Protein AF-A0A930H2N0-F1 (afdb_monomer)

Secondary structure (DSSP, 8-state):
-------HHHHHHHHHHHHHHHHHHHHS-HHHHHTT---S-THHHHSS-HHHHHHHHHHHHHHHHHHHHHHHHHHHHHHHHHHHHHHHHHHTTTS-HHHHHHHHHHHHHHHHHHHHHTT---HHHHHHHHHHHHHHHHHHHHHHHTTTS-HHHHHHHHHHHHHHHHHHHHHHHHHHHHHHHHHHHHHHHHT-SSHHHHHHHHHHHH-HHHHHHHHHT--HHHHHHHHHHHHHHHHHHHHHHHHHHH--

Nearest PDB structures (foldseek):
  5xg2-assembly1_A  TM=3.431E-01  e=6.727E-01  Pyrococcus yayanosii CH1
  7a0g-assembly1_FFF  TM=2.959E-01  e=9.980E+00  Serratia marcescens
  3ja6-assembly1_I  TM=1.846E-01  e=4.681E+00  Escherichia coli

Solvent-accessible surface area (backbone atoms only — not comparable to full-atom values): 13781 Å² total; per-residue (Å²): 135,89,85,80,74,79,52,69,64,61,54,50,53,50,49,51,53,48,54,50,45,59,53,46,58,70,70,67,41,56,72,43,42,33,68,59,52,88,74,90,61,62,60,67,63,63,73,44,56,69,71,56,50,52,46,52,47,50,52,53,50,53,61,50,46,53,42,29,45,47,51,58,53,52,50,55,51,49,55,50,52,52,52,48,51,51,54,40,67,73,38,43,87,82,41,60,56,64,56,53,52,51,51,50,48,55,50,52,51,52,50,53,49,53,34,52,76,69,70,69,57,50,74,68,55,51,50,49,53,52,54,51,49,51,52,48,53,52,52,47,49,58,46,60,79,45,70,86,58,53,64,69,57,48,49,49,50,55,50,49,57,49,50,53,53,51,53,51,50,51,50,53,50,51,49,41,49,46,27,52,40,26,44,52,49,49,36,42,72,65,58,34,98,35,70,66,46,53,51,46,52,51,56,44,69,71,31,72,40,46,48,51,42,47,75,74,75,51,52,69,60,59,50,54,57,53,52,52,48,57,53,50,53,54,50,49,53,52,51,50,52,53,49,60,63,71,78,109

Foldseek 3Di:
DDDPPPPVVVVVVVVVLVVLLVVLCVVVVLVCLLVLHDDPCLVVQQVDPPSSLVSSLVVLLVVLLVLLLCLVLLVVLLVVLVVLLVVLVVCLVPDASLVSLVVVLVVLVVVLVVCVVVVNADPSNNVSSVVNNVLSVVLSVQCVVVVVDRSVVSSVVSVVVSVVSVVVSVVSLVSSLSSVLSNLVSCCVSVNLDVSSVVSLVSLVVDPSSVVSCVPVNHPSNVVSVVVVVVVVVVVVVVVVVVVVVVD

Organism: NCBI:txid237576

Radius of gyration: 25.02 Å; Cα contacts (8 Å, |Δi|>4): 153; chains: 1; bounding box: 74×57×65 Å

Structure (mmCIF, N/CA/C/O backbone):
data_AF-A0A930H2N0-F1
#
_entry.id   AF-A0A930H2N0-F1
#
loop_
_atom_site.group_PDB
_atom_site.id
_atom_site.type_symbol
_atom_site.label_atom_id
_atom_site.label_alt_id
_atom_site.label_comp_id
_atom_site.label_asym_id
_atom_site.label_entity_id
_atom_site.label_seq_id
_atom_site.pdbx_PDB_ins_code
_atom_site.Cartn_x
_atom_site.Cartn_y
_atom_site.Cartn_z
_atom_site.occupancy
_atom_site.B_iso_or_equiv
_atom_site.auth_seq_id
_atom_site.auth_comp_id
_atom_site.auth_asym_id
_atom_site.auth_atom_id
_atom_site.pdbx_PDB_model_num
ATOM 1 N N . MET A 1 1 ? 0.726 43.152 -7.753 1.00 42.41 1 MET A N 1
ATOM 2 C CA . MET A 1 1 ? -0.275 42.088 -7.990 1.00 42.41 1 MET A CA 1
ATOM 3 C C . MET A 1 1 ? -0.378 41.922 -9.492 1.00 42.41 1 MET A C 1
ATOM 5 O O . MET A 1 1 ? -0.497 42.944 -10.148 1.00 42.41 1 MET A O 1
ATOM 9 N N . ALA A 1 2 ? -0.326 40.674 -9.963 1.00 44.19 2 ALA A N 1
ATOM 10 C CA . ALA A 1 2 ? -0.369 40.232 -11.361 1.00 44.19 2 ALA A CA 1
ATOM 11 C C . ALA A 1 2 ? 0.910 40.458 -12.187 1.00 44.19 2 ALA A C 1
ATOM 13 O O . ALA A 1 2 ? 1.074 41.506 -12.789 1.00 44.19 2 ALA A O 1
ATOM 14 N N . GLU A 1 3 ? 1.763 39.429 -12.240 1.00 38.91 3 GLU A N 1
ATOM 15 C CA . GLU A 1 3 ? 2.393 38.993 -13.497 1.00 38.91 3 GLU A CA 1
ATOM 16 C C . GLU A 1 3 ? 2.931 37.556 -13.351 1.00 38.91 3 GLU A C 1
ATOM 18 O O . GLU A 1 3 ? 4.121 37.285 -13.320 1.00 38.91 3 GLU A O 1
ATOM 23 N N . TYR A 1 4 ? 2.007 36.609 -13.188 1.00 38.72 4 TYR A N 1
ATOM 24 C CA . TYR A 1 4 ? 2.173 35.288 -13.791 1.00 38.72 4 TYR A CA 1
ATOM 25 C C . TYR A 1 4 ? 1.164 35.280 -14.933 1.00 38.72 4 TYR A C 1
ATOM 27 O O . TYR A 1 4 ? 0.028 34.832 -14.772 1.00 38.72 4 TYR A O 1
ATOM 35 N N . LEU A 1 5 ? 1.537 35.932 -16.037 1.00 43.94 5 LEU A N 1
ATOM 36 C CA . LEU A 1 5 ? 0.879 35.707 -17.314 1.00 43.94 5 LEU A CA 1
ATOM 37 C C . LEU A 1 5 ? 1.004 34.206 -17.579 1.00 43.94 5 LEU A C 1
ATOM 39 O O . LEU A 1 5 ? 2.109 33.677 -17.674 1.00 43.94 5 LEU A O 1
ATOM 43 N N . ALA A 1 6 ? -0.136 33.522 -17.586 1.00 52.00 6 ALA A N 1
ATOM 44 C CA . ALA A 1 6 ? -0.238 32.176 -18.106 1.00 52.00 6 ALA A CA 1
ATOM 45 C C . ALA A 1 6 ? 0.248 32.231 -19.556 1.00 52.00 6 ALA A C 1
ATOM 47 O O . ALA A 1 6 ? -0.391 32.856 -20.400 1.00 52.00 6 ALA A O 1
ATOM 48 N N . ASP A 1 7 ? 1.421 31.660 -19.788 1.00 54.09 7 ASP A N 1
ATOM 49 C CA . ASP A 1 7 ? 2.050 31.611 -21.094 1.00 54.09 7 ASP A CA 1
ATOM 50 C C . ASP A 1 7 ? 1.207 30.693 -21.991 1.00 54.09 7 ASP A C 1
ATOM 52 O O . ASP A 1 7 ? 1.086 29.487 -21.756 1.00 54.09 7 ASP A O 1
ATOM 56 N N . GLU A 1 8 ? 0.506 31.298 -22.947 1.00 52.94 8 GLU A N 1
ATOM 57 C CA . GLU A 1 8 ? -0.462 30.620 -23.809 1.00 52.94 8 GLU A CA 1
ATOM 58 C C . GLU A 1 8 ? 0.221 29.573 -24.708 1.00 52.94 8 GLU A C 1
ATOM 60 O O . GLU A 1 8 ? -0.431 28.617 -25.131 1.00 52.94 8 GLU A O 1
ATOM 65 N N . GLU A 1 9 ? 1.530 29.716 -24.954 1.00 48.16 9 GLU A N 1
ATOM 66 C CA . GLU A 1 9 ? 2.366 28.712 -25.623 1.00 48.16 9 GLU A CA 1
ATOM 67 C C . GLU A 1 9 ? 2.630 27.510 -24.709 1.00 48.16 9 GLU A C 1
ATOM 69 O O . GLU A 1 9 ? 2.339 26.382 -25.097 1.00 48.16 9 GLU A O 1
ATOM 74 N N . VAL A 1 10 ? 3.028 27.728 -23.449 1.00 52.97 10 VAL A N 1
ATOM 75 C CA . VAL A 1 10 ? 3.250 26.639 -22.473 1.00 52.97 10 VAL A CA 1
ATOM 76 C C . VAL A 1 10 ? 1.964 25.853 -22.201 1.00 52.97 10 VAL A C 1
ATOM 78 O O . VAL A 1 10 ? 1.995 24.634 -22.040 1.00 52.97 10 VAL A O 1
ATOM 81 N N . ALA A 1 11 ? 0.811 26.526 -22.175 1.00 51.41 11 ALA A N 1
ATOM 82 C CA . ALA A 1 11 ? -0.484 25.870 -22.009 1.00 51.41 11 ALA A CA 1
ATOM 83 C C . ALA A 1 11 ? -0.892 25.033 -23.238 1.00 51.41 11 ALA A C 1
ATOM 85 O O . ALA A 1 11 ? -1.482 23.963 -23.070 1.00 51.41 11 ALA A O 1
ATOM 86 N N . LYS A 1 12 ? -0.574 25.489 -24.460 1.00 52.19 12 LYS A N 1
ATOM 87 C CA . LYS A 1 12 ? -0.826 24.746 -25.709 1.00 52.19 12 LYS A CA 1
ATOM 88 C C . LYS A 1 12 ? 0.117 23.555 -25.862 1.00 52.19 12 LYS A C 1
ATOM 90 O O . LYS A 1 12 ? -0.351 22.471 -26.200 1.00 52.19 12 LYS A O 1
ATOM 95 N N . ASP A 1 13 ? 1.391 23.723 -25.532 1.00 51.19 13 ASP A N 1
ATOM 96 C CA . ASP A 1 13 ? 2.384 22.646 -25.558 1.00 51.19 13 ASP A CA 1
ATOM 97 C C . ASP A 1 13 ? 2.083 21.581 -24.499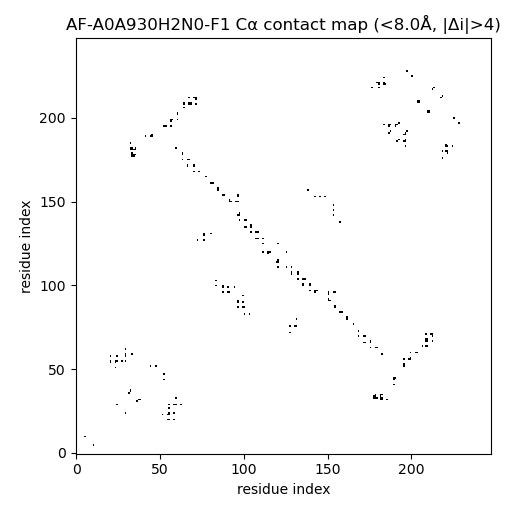 1.00 51.19 13 ASP A C 1
ATOM 99 O O . ASP A 1 13 ? 2.159 20.384 -24.777 1.00 51.19 13 ASP A O 1
ATOM 103 N N . PHE A 1 14 ? 1.645 21.992 -23.303 1.00 58.00 14 PHE A N 1
ATOM 104 C CA . PHE A 1 14 ? 1.187 21.061 -22.273 1.00 58.00 14 PHE A CA 1
ATOM 105 C C . PHE A 1 14 ? -0.072 20.299 -22.704 1.00 58.00 14 PHE A C 1
ATOM 107 O O . PHE A 1 14 ? -0.161 19.096 -22.469 1.00 58.00 14 PHE A O 1
ATOM 114 N N . ALA A 1 15 ? -1.035 20.969 -23.346 1.00 62.44 15 ALA A N 1
ATOM 115 C CA . ALA A 1 15 ? -2.243 20.318 -23.850 1.00 62.44 15 ALA A CA 1
ATOM 116 C C . ALA A 1 15 ? -1.921 19.302 -24.958 1.00 62.44 15 ALA A C 1
ATOM 118 O O . ALA A 1 15 ? -2.422 18.183 -24.916 1.00 62.44 15 ALA A O 1
ATOM 119 N N . LEU A 1 16 ? -1.021 19.645 -25.887 1.00 59.81 16 LEU A N 1
ATOM 120 C CA . LEU A 1 16 ? -0.571 18.738 -26.943 1.00 59.81 16 LEU A CA 1
ATOM 121 C C . LEU A 1 16 ? 0.167 17.521 -26.365 1.00 59.81 16 LEU A C 1
ATOM 123 O O . LEU A 1 16 ? -0.114 16.388 -26.752 1.00 59.81 16 LEU A O 1
ATOM 127 N N . TYR A 1 17 ? 1.067 17.742 -25.400 1.00 60.00 17 TYR A N 1
ATOM 128 C CA . TYR A 1 17 ? 1.772 16.673 -24.688 1.00 60.00 17 TYR A CA 1
ATOM 129 C C . TYR A 1 17 ? 0.809 15.776 -23.895 1.00 60.00 17 TYR A C 1
ATOM 131 O O . TYR A 1 17 ? 0.957 14.555 -23.888 1.00 60.00 17 TYR A O 1
ATOM 139 N N . TYR A 1 18 ? -0.210 16.361 -23.264 1.00 63.03 18 TYR A N 1
ATOM 140 C CA . TYR A 1 18 ? -1.242 15.623 -22.539 1.00 63.03 18 TYR A CA 1
ATOM 141 C C . TYR A 1 18 ? -2.132 14.790 -23.475 1.00 63.03 18 TYR A C 1
ATOM 143 O O . TYR A 1 18 ? -2.411 13.629 -23.178 1.00 63.03 18 TYR A O 1
ATOM 151 N N . ASP A 1 19 ? -2.517 15.330 -24.633 1.00 68.31 19 ASP A N 1
ATOM 152 C CA . ASP A 1 19 ? -3.287 14.604 -25.649 1.00 68.31 19 ASP A CA 1
ATOM 153 C C . ASP A 1 19 ? -2.485 13.424 -26.226 1.00 68.31 19 ASP A C 1
ATOM 155 O O . ASP A 1 19 ? -3.016 12.320 -26.390 1.00 68.31 19 ASP A O 1
ATOM 159 N N . LEU A 1 20 ? -1.184 13.623 -26.466 1.00 62.66 20 LEU A N 1
ATOM 160 C CA . LEU A 1 20 ? -0.240 12.565 -26.842 1.00 62.66 20 LEU A CA 1
ATOM 161 C C . LEU A 1 20 ? -0.139 11.496 -25.745 1.00 62.66 20 LEU A C 1
ATOM 163 O O . LEU A 1 20 ? -0.310 10.311 -26.025 1.00 62.66 20 LEU A O 1
ATOM 167 N N . TYR A 1 21 ? 0.034 11.899 -24.487 1.00 60.91 21 TYR A N 1
ATOM 168 C CA . TYR A 1 21 ? 0.053 11.002 -23.330 1.00 60.91 21 TYR A CA 1
ATOM 169 C C . TYR A 1 21 ? -1.234 10.156 -23.222 1.00 60.91 21 TYR A C 1
ATOM 171 O O . TYR A 1 21 ? -1.169 8.937 -23.034 1.00 60.91 21 TYR A O 1
ATOM 179 N N . CYS A 1 22 ? -2.410 10.763 -23.414 1.00 65.19 22 CYS A N 1
ATOM 180 C CA . CYS A 1 22 ? -3.692 10.054 -23.424 1.00 65.19 22 CYS A CA 1
ATOM 181 C C . CYS A 1 22 ? -3.794 9.049 -24.577 1.00 65.19 22 CYS A C 1
ATOM 183 O O . CYS A 1 22 ? -4.252 7.925 -24.367 1.00 65.19 22 CYS A O 1
ATOM 185 N N . LYS A 1 23 ? -3.323 9.416 -25.771 1.00 68.81 23 LYS A N 1
ATOM 186 C CA . LYS A 1 23 ? -3.293 8.532 -26.941 1.00 68.81 23 LYS A CA 1
ATOM 187 C C . LYS A 1 23 ? -2.342 7.345 -26.737 1.00 68.81 23 LYS A C 1
ATOM 189 O O . LYS A 1 23 ? -2.674 6.212 -27.082 1.00 68.81 23 LYS A O 1
ATOM 194 N N . TYR A 1 24 ? -1.188 7.570 -26.115 1.00 66.19 24 TYR A N 1
ATOM 195 C CA . TYR A 1 24 ? -0.193 6.527 -25.851 1.00 66.19 24 TYR A CA 1
ATOM 196 C C . TYR A 1 24 ? -0.608 5.536 -24.766 1.00 66.19 24 TYR A C 1
ATOM 198 O O . TYR A 1 24 ? -0.202 4.372 -24.812 1.00 66.19 24 TYR A O 1
ATOM 206 N N . ARG A 1 25 ? -1.496 5.943 -23.855 1.00 64.56 25 ARG A N 1
ATOM 207 C CA . ARG A 1 25 ? -2.131 5.030 -22.899 1.00 64.56 25 ARG A CA 1
ATOM 208 C C . ARG A 1 25 ? -2.914 3.906 -23.589 1.00 64.56 25 ARG A C 1
ATOM 210 O O . ARG A 1 25 ? -2.928 2.789 -23.075 1.00 64.56 25 ARG A O 1
ATOM 217 N N . GLU A 1 26 ? -3.548 4.190 -24.728 1.00 69.25 26 GLU A N 1
ATOM 218 C CA . GLU A 1 26 ? -4.301 3.195 -25.504 1.00 69.25 26 GLU A CA 1
ATOM 219 C C . GLU A 1 26 ? -3.402 2.346 -26.413 1.00 69.25 26 GLU A C 1
ATOM 221 O O . GLU A 1 26 ? -3.680 1.167 -26.598 1.00 69.25 26 GLU A O 1
ATOM 226 N N . ILE A 1 27 ? -2.310 2.915 -26.937 1.00 74.19 27 ILE A N 1
ATOM 227 C CA . ILE A 1 27 ? -1.416 2.246 -27.899 1.00 74.19 27 ILE A CA 1
ATOM 228 C C . ILE A 1 27 ? -0.464 1.256 -27.218 1.00 74.19 27 ILE A C 1
ATOM 230 O O . ILE A 1 27 ? -0.283 0.141 -27.702 1.00 74.19 27 ILE A O 1
ATOM 234 N N . TYR A 1 28 ? 0.162 1.645 -26.103 1.00 77.00 28 TYR A N 1
ATOM 235 C CA . TYR A 1 28 ? 1.237 0.842 -25.507 1.00 77.00 28 TYR A CA 1
ATOM 236 C C . TYR A 1 28 ? 0.762 -0.224 -24.523 1.00 77.00 28 TYR A C 1
ATOM 238 O O . TYR A 1 28 ? 1.588 -0.981 -24.020 1.00 77.00 28 TYR A O 1
ATOM 246 N N . HIS A 1 29 ? -0.543 -0.291 -24.233 1.00 83.12 29 HIS A N 1
ATOM 247 C CA . HIS A 1 29 ? -1.131 -1.297 -23.344 1.00 83.12 29 HIS A CA 1
ATOM 248 C C . HIS A 1 29 ? -0.316 -1.510 -22.054 1.00 83.12 29 HIS A C 1
ATOM 250 O O . HIS A 1 29 ? 0.006 -2.630 -21.673 1.00 83.12 29 HIS A O 1
ATOM 256 N N . VAL A 1 30 ? 0.010 -0.422 -21.350 1.00 87.06 30 VAL A N 1
ATOM 257 C CA . VAL A 1 30 ? 0.818 -0.443 -20.114 1.00 87.06 30 VAL A CA 1
ATOM 258 C C . VAL A 1 30 ? 0.382 -1.508 -19.090 1.00 87.06 30 VAL A C 1
ATOM 260 O O . VAL A 1 30 ? 1.261 -2.161 -18.528 1.00 87.06 30 VAL A O 1
ATOM 263 N N . PRO A 1 31 ? -0.922 -1.772 -18.860 1.00 87.38 31 PRO A N 1
ATOM 264 C CA . PRO A 1 31 ? -1.341 -2.868 -17.986 1.00 87.38 31 PRO A CA 1
ATOM 265 C C . PRO A 1 31 ? -0.813 -4.248 -18.405 1.00 87.38 31 PRO A C 1
ATOM 267 O O . PRO A 1 31 ? -0.524 -5.071 -17.544 1.00 87.38 31 PRO A O 1
ATOM 270 N N . ASP A 1 32 ? -0.659 -4.503 -19.705 1.00 90.00 32 ASP A N 1
ATOM 271 C CA . ASP A 1 32 ? -0.146 -5.769 -20.231 1.00 90.00 32 ASP A CA 1
ATOM 272 C C . ASP A 1 32 ? 1.361 -5.905 -19.989 1.00 90.00 32 ASP A C 1
ATOM 274 O O . ASP A 1 32 ? 1.811 -6.974 -19.574 1.00 90.00 32 ASP A O 1
ATOM 278 N N . ILE A 1 33 ? 2.116 -4.810 -20.150 1.00 91.88 33 ILE A N 1
ATOM 279 C CA . ILE A 1 33 ? 3.546 -4.746 -19.809 1.00 91.88 33 ILE A CA 1
ATOM 280 C C . ILE A 1 33 ? 3.739 -5.037 -18.317 1.00 91.88 33 ILE A C 1
ATOM 282 O O . ILE A 1 33 ? 4.532 -5.895 -17.939 1.00 91.88 33 ILE A O 1
ATOM 286 N N . LEU A 1 34 ? 2.972 -4.369 -17.453 1.00 92.75 34 LEU A N 1
ATOM 287 C CA . LEU A 1 34 ? 3.073 -4.542 -16.001 1.00 92.75 34 LEU A CA 1
ATOM 288 C C . LEU A 1 34 ? 2.593 -5.924 -15.537 1.00 92.75 34 LEU A C 1
ATOM 290 O O . LEU A 1 34 ? 3.106 -6.454 -14.554 1.00 92.75 34 LEU A O 1
ATOM 294 N N . ALA A 1 35 ? 1.671 -6.549 -16.269 1.00 92.31 35 ALA A N 1
ATOM 295 C CA . ALA A 1 35 ? 1.271 -7.936 -16.052 1.00 92.31 35 ALA A CA 1
ATOM 296 C C . ALA A 1 35 ? 2.297 -8.963 -16.578 1.00 92.31 35 ALA A C 1
ATOM 298 O O . ALA A 1 35 ? 2.112 -10.158 -16.352 1.00 92.31 35 ALA A O 1
ATOM 299 N N . GLY A 1 36 ? 3.359 -8.524 -17.266 1.00 92.19 36 GLY A N 1
ATOM 300 C CA . GLY A 1 36 ? 4.384 -9.403 -17.833 1.00 92.19 36 GLY A CA 1
ATOM 301 C C . GLY A 1 36 ? 3.883 -10.215 -19.028 1.00 92.19 36 GLY A C 1
ATOM 302 O O . GLY A 1 36 ? 4.329 -11.341 -19.244 1.00 92.19 36 GLY A O 1
ATOM 303 N N . LYS A 1 37 ? 2.906 -9.690 -19.778 1.00 91.12 37 LYS A N 1
ATOM 304 C CA . LYS A 1 37 ? 2.409 -10.350 -20.989 1.00 91.12 37 LYS A CA 1
ATOM 305 C C . LYS A 1 37 ? 3.424 -10.231 -22.123 1.00 91.12 37 LYS A C 1
ATOM 307 O O . LYS A 1 37 ? 4.162 -9.255 -22.219 1.00 91.12 37 LYS A O 1
ATOM 312 N N . GLU A 1 38 ? 3.405 -11.218 -23.014 1.00 85.38 38 GLU A N 1
ATOM 313 C CA . GLU A 1 38 ? 4.259 -11.236 -24.199 1.00 85.38 38 GLU A CA 1
ATOM 314 C C . GLU A 1 38 ? 3.976 -10.039 -25.116 1.00 85.38 38 GLU A C 1
ATOM 316 O O . GLU A 1 38 ? 2.829 -9.752 -25.479 1.00 85.38 38 GLU A O 1
ATOM 321 N N . ILE A 1 39 ? 5.050 -9.368 -25.526 1.00 83.00 39 ILE A N 1
ATOM 322 C CA . ILE A 1 39 ? 4.994 -8.211 -26.411 1.00 83.00 39 ILE A CA 1
ATOM 323 C C . ILE A 1 39 ? 5.125 -8.684 -27.850 1.00 83.00 39 ILE A C 1
ATOM 325 O O . ILE A 1 39 ? 6.187 -9.106 -28.295 1.00 83.00 39 ILE A O 1
ATOM 329 N N . LYS A 1 40 ? 4.019 -8.592 -28.589 1.00 79.56 40 LYS A N 1
ATOM 330 C CA . LYS A 1 40 ? 3.925 -9.107 -29.962 1.00 79.56 40 LYS A CA 1
ATOM 331 C C . LYS A 1 40 ? 4.734 -8.305 -30.977 1.00 79.56 40 LYS A C 1
ATOM 333 O O . LYS A 1 40 ? 5.172 -8.865 -31.975 1.00 79.56 40 LYS A O 1
ATOM 338 N N . ASP A 1 41 ? 4.896 -7.006 -30.741 1.00 83.62 41 ASP A N 1
ATOM 339 C CA . ASP A 1 41 ? 5.601 -6.106 -31.647 1.00 83.62 41 ASP A CA 1
ATOM 340 C C . ASP A 1 41 ? 6.570 -5.209 -30.873 1.00 83.62 41 ASP A C 1
ATOM 342 O O . ASP A 1 41 ? 6.239 -4.104 -30.450 1.00 83.62 41 ASP A O 1
ATOM 346 N N . VAL A 1 42 ? 7.792 -5.704 -30.679 1.00 84.19 42 VAL A N 1
ATOM 347 C CA . VAL A 1 42 ? 8.880 -4.941 -30.048 1.00 84.19 42 VAL A CA 1
ATOM 348 C C . VAL A 1 42 ? 9.294 -3.741 -30.914 1.00 84.19 42 VAL A C 1
ATOM 350 O O . VAL A 1 42 ? 9.758 -2.725 -30.391 1.00 84.19 42 VAL A O 1
ATOM 353 N N . SER A 1 43 ? 9.091 -3.813 -32.237 1.00 83.88 43 SER A N 1
ATOM 354 C CA . SER A 1 43 ? 9.504 -2.752 -33.161 1.00 83.88 43 SER A CA 1
ATOM 355 C C . SER A 1 43 ? 8.735 -1.449 -32.931 1.00 83.88 43 SER A C 1
ATOM 357 O O . SER A 1 43 ? 9.333 -0.379 -33.048 1.00 83.88 43 SER A O 1
ATOM 359 N N . LEU A 1 44 ? 7.479 -1.550 -32.473 1.00 84.56 44 LEU A N 1
ATOM 360 C CA . LEU A 1 44 ? 6.641 -0.429 -32.035 1.00 84.56 44 LEU A CA 1
ATOM 361 C C . LEU A 1 44 ? 7.346 0.471 -31.010 1.00 84.56 44 LEU A C 1
ATOM 363 O O . LEU A 1 44 ? 7.190 1.687 -31.035 1.00 84.56 44 LEU A O 1
ATOM 367 N N . PHE A 1 45 ? 8.121 -0.125 -30.106 1.00 86.38 45 PHE A N 1
ATOM 368 C CA . PHE A 1 45 ? 8.791 0.590 -29.024 1.00 86.38 45 PHE A CA 1
ATOM 369 C C . PHE A 1 45 ? 10.174 1.080 -29.442 1.00 86.38 45 PHE A C 1
ATOM 371 O O . PHE A 1 45 ? 10.554 2.211 -29.153 1.00 86.38 45 PHE A O 1
ATOM 378 N N . VAL A 1 46 ? 10.936 0.241 -30.148 1.00 85.62 46 VAL A N 1
ATOM 379 C CA . VAL A 1 46 ? 12.309 0.566 -30.563 1.00 85.62 46 VAL A CA 1
ATOM 380 C C . VAL A 1 46 ? 12.324 1.728 -31.558 1.00 85.62 46 VAL A C 1
ATOM 382 O O . VAL A 1 46 ? 13.163 2.624 -31.427 1.00 85.62 46 VAL A O 1
ATOM 385 N N . GLN A 1 47 ? 11.390 1.721 -32.517 1.00 86.62 47 GLN A N 1
ATOM 386 C CA . GLN A 1 47 ? 11.280 2.720 -33.586 1.00 86.62 47 GLN A CA 1
ATOM 387 C C . GLN A 1 47 ? 10.565 4.005 -33.154 1.00 86.62 47 GLN A C 1
ATOM 389 O O . GLN A 1 47 ? 10.602 4.983 -33.901 1.00 86.62 47 GLN A O 1
ATOM 394 N N . ALA A 1 48 ? 9.938 4.018 -31.973 1.00 86.44 48 ALA A N 1
ATOM 395 C CA . ALA A 1 48 ? 9.300 5.214 -31.444 1.00 86.44 48 ALA A CA 1
ATOM 396 C C . ALA A 1 48 ? 10.329 6.357 -31.315 1.00 86.44 48 ALA A C 1
ATOM 398 O O . ALA A 1 48 ? 11.485 6.116 -30.936 1.00 86.44 48 ALA A O 1
ATOM 399 N N . PRO A 1 49 ? 9.953 7.605 -31.624 1.00 88.69 49 PRO A N 1
ATOM 400 C CA . PRO A 1 49 ? 10.799 8.750 -31.346 1.00 88.69 49 PRO A CA 1
ATOM 401 C C . PRO A 1 49 ? 10.981 8.920 -29.829 1.00 88.69 49 PRO A C 1
ATOM 403 O O . PRO A 1 49 ? 10.261 8.352 -29.004 1.00 88.69 49 PRO A O 1
ATOM 406 N N . PHE A 1 50 ? 12.027 9.643 -29.439 1.00 84.38 50 PHE A N 1
ATOM 407 C CA . PHE A 1 50 ? 12.469 9.663 -28.045 1.00 84.38 50 PHE A CA 1
ATOM 408 C C . PHE A 1 50 ? 11.430 10.268 -27.086 1.00 84.38 50 PHE A C 1
ATOM 410 O O . PHE A 1 50 ? 11.243 9.763 -25.986 1.00 84.38 50 PHE A O 1
ATOM 417 N N . ASP A 1 51 ? 10.709 11.300 -27.511 1.00 82.94 51 ASP A N 1
ATOM 418 C CA . ASP A 1 51 ? 9.606 11.929 -26.777 1.00 82.94 51 ASP A CA 1
ATOM 419 C C . ASP A 1 51 ? 8.438 10.964 -26.496 1.00 82.94 51 ASP A C 1
ATOM 421 O O . ASP A 1 51 ? 7.869 10.965 -25.398 1.00 82.94 51 ASP A O 1
ATOM 425 N N . GLU A 1 52 ? 8.130 10.067 -27.435 1.00 85.81 52 GLU A N 1
ATOM 426 C CA . GLU A 1 52 ? 7.151 8.995 -27.221 1.00 85.81 52 GLU A CA 1
ATOM 427 C C . GLU A 1 52 ? 7.638 7.987 -26.175 1.00 85.81 52 GLU A C 1
ATOM 429 O O . GLU A 1 52 ? 6.876 7.589 -25.287 1.00 85.81 52 GLU A O 1
ATOM 434 N N . LYS A 1 53 ? 8.931 7.638 -26.200 1.00 88.44 53 LYS A N 1
ATOM 435 C CA . LYS A 1 53 ? 9.536 6.780 -25.168 1.00 88.44 53 LYS A CA 1
ATOM 436 C C . LYS A 1 53 ? 9.436 7.424 -23.787 1.00 88.44 53 LYS A C 1
ATOM 438 O O . LYS A 1 53 ? 9.044 6.744 -22.844 1.00 88.44 53 LYS A O 1
ATOM 443 N N . ILE A 1 54 ? 9.700 8.727 -23.652 1.00 86.62 54 ILE A N 1
ATOM 444 C CA . ILE A 1 54 ? 9.520 9.452 -22.378 1.00 86.62 54 ILE A CA 1
ATOM 445 C C . ILE A 1 54 ? 8.070 9.380 -21.884 1.00 86.62 54 ILE A C 1
ATOM 447 O O . ILE A 1 54 ? 7.829 9.178 -20.688 1.00 86.62 54 ILE A O 1
ATOM 451 N N . SER A 1 55 ? 7.102 9.497 -22.793 1.00 87.31 55 SER A N 1
ATOM 452 C CA . SER A 1 55 ? 5.680 9.375 -22.458 1.00 87.31 55 SER A CA 1
ATOM 453 C C . SER A 1 55 ? 5.342 7.975 -21.932 1.00 87.31 55 SER A C 1
ATOM 455 O O . SER A 1 55 ? 4.678 7.846 -20.903 1.00 87.31 55 SER A O 1
ATOM 457 N N . LEU A 1 56 ? 5.866 6.922 -22.569 1.00 89.31 56 LEU A N 1
ATOM 458 C CA . LEU A 1 56 ? 5.737 5.540 -22.098 1.00 89.31 56 LEU A CA 1
ATOM 459 C C . LEU A 1 56 ? 6.381 5.326 -20.720 1.00 89.31 56 LEU A C 1
ATOM 461 O O . LEU A 1 56 ? 5.755 4.734 -19.840 1.00 89.31 56 LEU A O 1
ATOM 465 N N . LEU A 1 57 ? 7.604 5.822 -20.506 1.00 91.25 57 LEU A N 1
ATOM 466 C CA . LEU A 1 57 ? 8.277 5.731 -19.206 1.00 91.25 57 LEU A CA 1
ATOM 467 C C . LEU A 1 57 ? 7.448 6.404 -18.109 1.00 91.25 57 LEU A C 1
ATOM 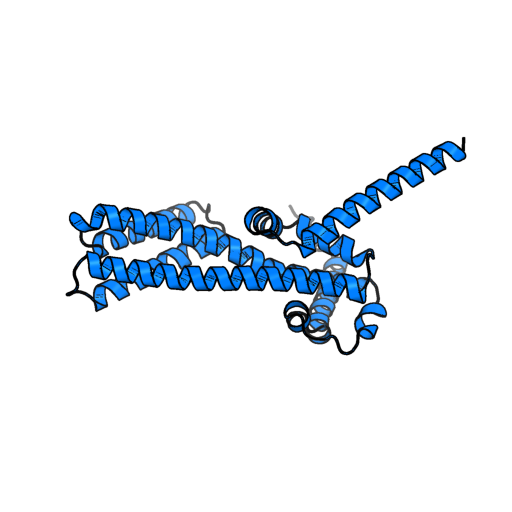469 O O . LEU A 1 57 ? 7.259 5.829 -17.039 1.00 91.25 57 LEU A O 1
ATOM 473 N N . SER A 1 58 ? 6.900 7.585 -18.398 1.00 88.25 58 SER A N 1
ATOM 474 C CA . SER A 1 58 ? 6.040 8.322 -17.469 1.00 88.25 58 SER A CA 1
ATOM 475 C C . SER A 1 58 ? 4.767 7.540 -17.132 1.00 88.25 58 SER A C 1
ATOM 477 O O . SER A 1 58 ? 4.401 7.451 -15.961 1.00 88.25 58 SER A O 1
ATOM 479 N N . LEU A 1 59 ? 4.129 6.910 -18.127 1.00 89.81 59 LEU A N 1
ATOM 480 C CA . LEU A 1 59 ? 2.961 6.046 -17.923 1.00 89.81 59 LEU A CA 1
ATOM 481 C C . LEU A 1 59 ? 3.286 4.830 -17.037 1.00 89.81 59 LEU A C 1
ATOM 483 O O . LEU A 1 59 ? 2.501 4.486 -16.150 1.00 89.81 59 LEU A O 1
ATOM 487 N N . LEU A 1 60 ? 4.438 4.184 -17.253 1.00 92.69 60 LEU A N 1
ATOM 488 C CA . LEU A 1 60 ? 4.896 3.056 -16.433 1.00 92.69 60 LEU A CA 1
ATOM 489 C C . LEU A 1 60 ? 5.148 3.491 -14.984 1.00 92.69 60 LEU A C 1
ATOM 491 O O . LEU A 1 60 ? 4.672 2.839 -14.053 1.00 92.69 60 LEU A O 1
ATOM 495 N N . VAL A 1 61 ? 5.853 4.611 -14.790 1.00 92.12 61 VAL A N 1
ATOM 496 C CA . VAL A 1 61 ? 6.124 5.168 -13.458 1.00 92.12 61 VAL A CA 1
ATOM 497 C C . VAL A 1 61 ? 4.823 5.531 -12.751 1.00 92.12 61 VAL A C 1
ATOM 499 O O . VAL A 1 61 ? 4.660 5.177 -11.589 1.00 92.12 61 VAL A O 1
ATOM 502 N N . GLU A 1 62 ? 3.870 6.179 -13.422 1.00 89.31 62 GLU A N 1
ATOM 503 C CA . GLU A 1 62 ? 2.588 6.556 -12.818 1.00 89.31 62 GLU A CA 1
ATOM 504 C C . GLU A 1 62 ? 1.758 5.334 -12.404 1.00 89.31 62 GLU A C 1
ATOM 506 O O . GLU A 1 62 ? 1.200 5.291 -11.301 1.00 89.31 62 GLU A O 1
ATOM 511 N N . ALA A 1 63 ? 1.707 4.310 -13.255 1.00 90.25 63 ALA A N 1
ATOM 512 C CA . ALA A 1 63 ? 1.005 3.074 -12.942 1.00 90.25 63 ALA A CA 1
ATOM 513 C C . ALA A 1 63 ? 1.603 2.376 -11.706 1.00 90.25 63 ALA A C 1
ATOM 515 O O . ALA A 1 63 ? 0.858 1.972 -10.810 1.00 90.25 63 ALA A O 1
ATOM 516 N N . LEU A 1 64 ? 2.934 2.313 -11.602 1.00 94.06 64 LEU A N 1
ATOM 517 C CA . LEU A 1 64 ? 3.633 1.778 -10.426 1.00 94.06 64 LEU A CA 1
ATOM 518 C C . LEU A 1 64 ? 3.468 2.668 -9.190 1.00 94.06 64 LEU A C 1
ATOM 520 O O . LEU A 1 64 ? 3.295 2.172 -8.075 1.00 94.06 64 LEU A O 1
ATOM 524 N N . GLN A 1 65 ? 3.457 3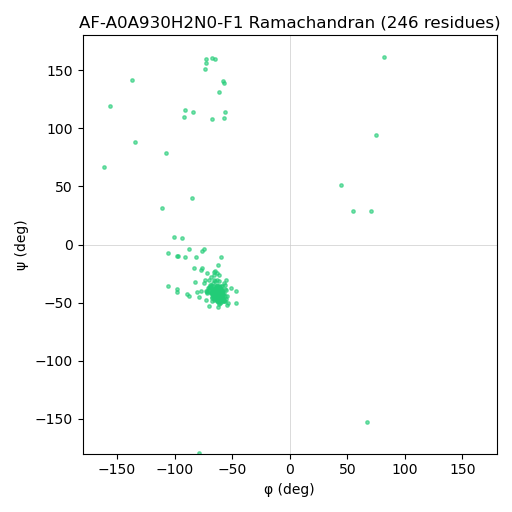.987 -9.382 1.00 92.06 65 GLN A N 1
ATOM 525 C CA . GLN A 1 65 ? 3.295 4.967 -8.315 1.00 92.06 65 GLN A CA 1
ATOM 526 C C . GLN A 1 65 ? 1.975 4.783 -7.570 1.00 92.06 65 GLN A C 1
ATOM 528 O O . GLN A 1 65 ? 1.937 4.957 -6.351 1.00 92.06 65 GLN A O 1
ATOM 533 N N . ASN A 1 66 ? 0.909 4.390 -8.271 1.00 88.62 66 ASN A N 1
ATOM 534 C CA . ASN A 1 66 ? -0.359 4.044 -7.637 1.00 88.62 66 ASN A CA 1
ATOM 535 C C . ASN A 1 66 ? -0.212 2.847 -6.684 1.00 88.62 66 ASN A C 1
ATOM 537 O O . ASN A 1 66 ? -0.711 2.915 -5.560 1.00 88.62 66 ASN A O 1
ATOM 541 N N . GLY A 1 67 ? 0.519 1.800 -7.081 1.00 90.94 67 GLY A N 1
ATOM 542 C CA . GLY A 1 67 ? 0.829 0.650 -6.223 1.00 90.94 67 GLY A CA 1
ATOM 543 C C . GLY A 1 67 ? 1.651 1.045 -4.992 1.00 90.94 67 GLY A C 1
ATOM 544 O O . GLY A 1 67 ? 1.250 0.776 -3.859 1.00 90.94 67 GLY A O 1
ATOM 545 N N . PHE A 1 68 ? 2.743 1.793 -5.182 1.00 94.00 68 PHE A N 1
ATOM 546 C CA . PHE A 1 68 ? 3.582 2.269 -4.072 1.00 94.00 68 PHE A CA 1
ATOM 547 C C . PHE A 1 68 ? 2.832 3.197 -3.111 1.00 94.00 68 PHE A C 1
ATOM 549 O O . PHE A 1 68 ? 3.001 3.125 -1.889 1.00 94.00 68 PHE A O 1
ATOM 556 N N . TYR A 1 69 ? 1.989 4.080 -3.651 1.00 91.38 69 TYR A N 1
ATOM 557 C CA . TYR A 1 69 ? 1.133 4.946 -2.853 1.00 91.38 69 TYR A CA 1
ATOM 558 C C . TYR A 1 69 ? 0.170 4.113 -2.006 1.00 91.38 69 TYR A C 1
ATOM 560 O O . TYR A 1 69 ? 0.122 4.311 -0.790 1.00 91.38 69 TYR A O 1
ATOM 568 N N . ARG A 1 70 ? -0.557 3.171 -2.625 1.00 89.44 70 ARG A N 1
ATOM 569 C CA . ARG A 1 70 ? -1.507 2.286 -1.936 1.00 89.44 70 ARG A CA 1
ATOM 570 C C . ARG A 1 70 ? -0.830 1.490 -0.829 1.00 89.44 70 ARG A C 1
ATOM 572 O O . ARG A 1 70 ? -1.279 1.591 0.310 1.00 89.44 70 ARG A O 1
ATOM 579 N N . TYR A 1 71 ? 0.311 0.856 -1.117 1.00 92.38 71 TYR A N 1
ATOM 580 C CA . TYR A 1 71 ? 1.137 0.171 -0.118 1.00 92.38 71 TYR A CA 1
ATOM 581 C C . TYR A 1 71 ? 1.354 1.028 1.132 1.00 92.38 71 TYR A C 1
ATOM 583 O O . TYR A 1 71 ? 1.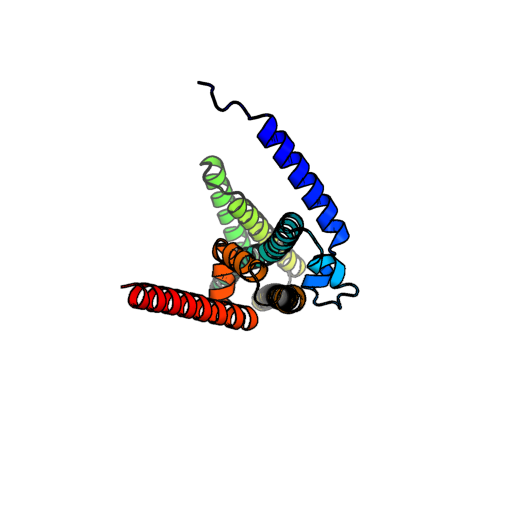122 0.574 2.256 1.00 92.38 71 TYR A O 1
ATOM 591 N N . LYS A 1 72 ? 1.773 2.289 0.946 1.00 90.69 72 LYS A N 1
ATOM 592 C CA . LYS A 1 72 ? 2.108 3.160 2.076 1.00 90.69 72 LYS A CA 1
ATOM 593 C C . LYS A 1 72 ? 0.882 3.658 2.839 1.00 90.69 72 LYS A C 1
ATOM 595 O O . LYS A 1 72 ? 0.991 3.932 4.036 1.00 90.69 72 LYS A O 1
ATOM 600 N N . GLN A 1 73 ? -0.261 3.827 2.172 1.00 88.81 73 GLN A N 1
ATOM 601 C CA . GLN A 1 73 ? -1.515 4.165 2.853 1.00 88.81 73 GLN A CA 1
ATOM 602 C C . GLN A 1 73 ? -2.017 2.976 3.673 1.00 88.81 73 GLN A C 1
ATOM 604 O O . GLN A 1 73 ? -2.204 3.114 4.880 1.00 88.81 73 GLN A O 1
ATOM 609 N N . GLU A 1 74 ? -2.133 1.811 3.036 1.00 89.31 74 GLU A N 1
ATOM 610 C CA . GLU A 1 74 ? -2.651 0.585 3.643 1.00 89.31 74 GLU A CA 1
ATOM 611 C C . GLU A 1 74 ? -1.771 0.128 4.815 1.00 89.31 74 GLU A C 1
ATOM 613 O O . GLU A 1 74 ? -2.295 -0.271 5.849 1.00 89.31 74 GLU A O 1
ATOM 618 N N . GLN A 1 75 ? -0.441 0.272 4.728 1.00 89.81 75 GLN A N 1
ATOM 619 C CA . GLN A 1 75 ? 0.465 -0.011 5.853 1.00 89.81 75 GLN A CA 1
ATOM 620 C C . GLN A 1 75 ? 0.104 0.793 7.111 1.00 89.81 75 GLN A C 1
ATOM 622 O O . GLN A 1 75 ? -0.015 0.232 8.196 1.00 89.81 75 GLN A O 1
ATOM 627 N N . LYS A 1 76 ? -0.097 2.109 6.974 1.00 89.44 76 LYS A N 1
ATOM 628 C CA . LYS A 1 76 ? -0.414 2.986 8.112 1.00 89.44 76 LYS A CA 1
ATOM 629 C C . LYS A 1 76 ? -1.795 2.713 8.687 1.00 89.44 76 LYS A C 1
ATOM 631 O O . LYS A 1 76 ? -2.002 2.855 9.890 1.00 89.44 76 LYS A O 1
ATOM 636 N N . GLU A 1 77 ? -2.742 2.365 7.826 1.00 89.56 77 GLU A N 1
ATOM 637 C CA . GLU A 1 77 ? -4.081 1.972 8.250 1.00 89.56 77 GLU A CA 1
ATOM 638 C C . GLU A 1 77 ? -4.025 0.669 9.051 1.00 89.56 77 GLU A C 1
ATOM 640 O O . GLU A 1 77 ? -4.554 0.619 10.160 1.00 89.56 77 GLU A O 1
ATOM 645 N N . GLN A 1 78 ? -3.297 -0.337 8.561 1.00 90.50 78 GLN A N 1
ATOM 646 C CA . GLN A 1 78 ? -3.117 -1.611 9.257 1.00 90.50 78 GLN A CA 1
ATOM 647 C C . GLN A 1 78 ? -2.401 -1.455 10.600 1.00 90.50 78 GLN A C 1
ATOM 649 O O . GLN A 1 78 ? -2.850 -2.017 11.595 1.00 90.50 78 GLN A O 1
ATOM 654 N N . GLU A 1 79 ? -1.343 -0.643 10.676 1.00 93.19 79 GLU A N 1
ATOM 655 C CA . GLU A 1 79 ? -0.671 -0.325 11.945 1.00 93.19 79 GLU A CA 1
ATOM 656 C C . GLU A 1 79 ? -1.644 0.274 12.973 1.00 93.19 79 GLU A C 1
ATOM 658 O O . GLU A 1 79 ? -1.627 -0.095 14.152 1.00 93.19 79 GLU A O 1
ATOM 663 N N . HIS A 1 80 ? -2.526 1.174 12.527 1.00 93.06 80 HIS A N 1
ATOM 664 C CA . HIS A 1 80 ? -3.520 1.797 13.392 1.00 93.06 80 HIS A CA 1
ATOM 665 C C . HIS A 1 80 ? -4.575 0.791 13.870 1.00 93.06 80 HIS A C 1
ATOM 667 O O . HIS A 1 80 ? -4.840 0.703 15.072 1.00 93.06 80 HIS A O 1
ATOM 673 N N . ILE A 1 81 ? -5.149 0.005 12.952 1.00 94.88 81 ILE A N 1
ATOM 674 C CA . ILE A 1 81 ? -6.155 -1.010 13.289 1.00 94.88 81 ILE A CA 1
ATOM 675 C C . ILE A 1 81 ? -5.553 -2.094 14.186 1.00 94.88 81 ILE A C 1
ATOM 677 O O . ILE A 1 81 ? -6.176 -2.479 15.172 1.00 94.88 81 ILE A O 1
ATOM 681 N N . PHE A 1 82 ? -4.320 -2.533 13.934 1.00 95.75 82 PHE A N 1
ATOM 682 C CA . PHE A 1 82 ? -3.622 -3.477 14.805 1.00 95.75 82 PHE A CA 1
ATOM 683 C C . PHE A 1 82 ? -3.459 -2.926 16.227 1.00 95.75 82 PHE A C 1
ATOM 685 O O . PHE A 1 82 ? -3.741 -3.621 17.206 1.00 95.75 82 PHE A O 1
ATOM 692 N N . GLY A 1 83 ? -3.053 -1.657 16.353 1.00 95.81 83 GLY A N 1
ATOM 693 C CA . GLY A 1 83 ? -2.974 -0.968 17.639 1.00 95.81 83 GLY A CA 1
ATOM 694 C C . GLY A 1 83 ? -4.324 -0.915 18.360 1.00 95.81 83 GLY A C 1
ATOM 695 O O . GLY A 1 83 ? -4.388 -1.173 19.563 1.00 95.81 83 GLY A O 1
ATOM 696 N N . LEU A 1 84 ? -5.409 -0.647 17.631 1.00 94.75 84 LEU A N 1
ATOM 697 C CA . LEU A 1 84 ? -6.770 -0.699 18.165 1.00 94.75 84 LEU A CA 1
ATOM 698 C C . LEU A 1 84 ? -7.153 -2.109 18.625 1.00 94.75 84 LEU A C 1
ATOM 700 O O . LEU A 1 84 ? -7.629 -2.259 19.747 1.00 94.75 84 LEU A O 1
ATOM 704 N N . LEU A 1 85 ? -6.914 -3.143 17.819 1.00 96.00 85 LEU A N 1
ATOM 705 C CA . LEU A 1 85 ? -7.238 -4.521 18.192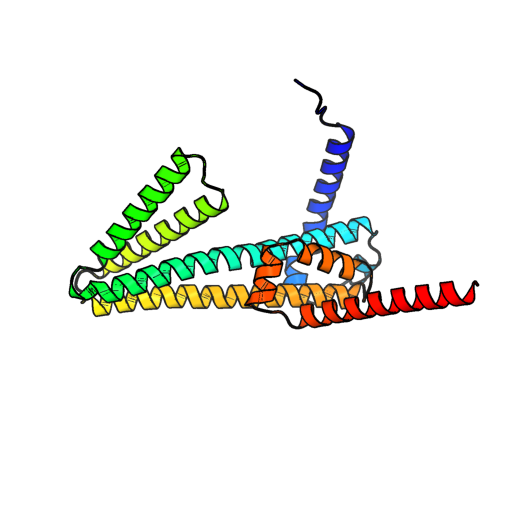 1.00 96.00 85 LEU A CA 1
ATOM 706 C C . LEU A 1 85 ? -6.442 -4.977 19.413 1.00 96.00 85 LEU A C 1
ATOM 708 O O . LEU A 1 85 ? -6.975 -5.684 20.265 1.00 96.00 85 LEU A O 1
ATOM 712 N N . LYS A 1 86 ? -5.193 -4.526 19.563 1.00 96.62 86 LYS A N 1
ATOM 713 C CA . LYS A 1 86 ? -4.418 -4.770 20.781 1.00 96.62 86 LYS A CA 1
ATOM 714 C C . LYS A 1 86 ? -5.084 -4.137 22.008 1.00 96.62 86 LYS A C 1
ATOM 716 O O . LYS A 1 86 ? -5.301 -4.840 22.992 1.00 96.62 86 LYS A O 1
ATOM 721 N N . LYS A 1 87 ? -5.478 -2.859 21.932 1.00 94.12 87 LYS A N 1
ATOM 722 C CA . LYS A 1 87 ? -6.223 -2.184 23.014 1.00 94.12 87 LYS A CA 1
ATOM 723 C C . LYS A 1 87 ? -7.554 -2.884 23.311 1.00 94.12 87 LYS A C 1
ATOM 725 O O . LYS A 1 87 ? -7.936 -3.013 24.469 1.00 94.12 87 LYS A O 1
ATOM 730 N N . ALA A 1 88 ? -8.263 -3.323 22.272 1.00 94.38 88 ALA A N 1
ATOM 731 C CA . ALA A 1 88 ? -9.533 -4.025 22.398 1.00 94.38 88 ALA A CA 1
ATOM 732 C C . ALA A 1 88 ? -9.353 -5.356 23.138 1.00 94.38 88 ALA A C 1
ATOM 734 O O . ALA A 1 88 ? -10.075 -5.622 24.091 1.00 94.38 88 ALA A O 1
ATOM 735 N N . LYS A 1 89 ? -8.313 -6.124 22.793 1.00 95.25 89 LYS A N 1
ATOM 736 C CA . LYS A 1 89 ? -7.947 -7.364 23.488 1.00 95.25 89 LYS A CA 1
ATOM 737 C C . LYS A 1 89 ? -7.632 -7.152 24.969 1.00 95.25 89 LYS A C 1
ATOM 739 O O . LYS A 1 89 ? -7.970 -7.992 25.792 1.00 95.25 89 LYS A O 1
ATOM 744 N N . GLU A 1 90 ? -6.955 -6.056 25.302 1.00 94.62 90 GLU A N 1
ATOM 745 C CA . GLU A 1 90 ? -6.602 -5.719 26.687 1.00 94.62 90 GLU A CA 1
ATOM 746 C C . GLU A 1 90 ? -7.838 -5.335 27.514 1.00 94.62 90 GLU A C 1
ATOM 748 O O . GLU A 1 90 ? -7.909 -5.666 28.692 1.00 94.62 90 GLU A O 1
ATOM 753 N N . LYS A 1 91 ? -8.828 -4.677 26.896 1.00 92.75 91 LYS A N 1
ATOM 754 C CA . LYS A 1 91 ? -10.017 -4.145 27.582 1.00 92.75 91 LYS A CA 1
ATOM 755 C C . LYS A 1 91 ? -11.256 -5.037 27.525 1.00 92.75 91 LYS A C 1
ATOM 757 O O . LYS A 1 91 ? -12.211 -4.751 28.240 1.00 92.75 91 LYS A O 1
ATOM 762 N N . MET A 1 92 ? -11.256 -6.103 26.723 1.00 90.81 92 MET A N 1
ATOM 763 C CA . MET A 1 92 ? -12.442 -6.949 26.500 1.00 90.81 92 MET A CA 1
ATOM 764 C C . MET A 1 92 ? -12.964 -7.659 27.763 1.00 90.81 92 MET A C 1
ATOM 766 O O . MET A 1 92 ? -14.100 -8.111 27.780 1.00 90.81 92 MET A O 1
ATOM 770 N N . GLN A 1 93 ? -12.153 -7.754 28.825 1.00 89.88 93 GLN A N 1
ATOM 771 C CA . GLN A 1 93 ? -12.582 -8.297 30.125 1.00 89.88 93 GLN A CA 1
ATOM 772 C C . GLN A 1 93 ? -13.299 -7.259 31.005 1.00 89.88 93 GLN A C 1
ATOM 774 O O . GLN A 1 93 ? -14.003 -7.626 31.942 1.00 89.88 93 GLN A O 1
ATOM 779 N N . GLU A 1 94 ? -13.107 -5.969 30.726 1.00 92.06 94 GLU A N 1
ATOM 780 C CA . GLU A 1 94 ? -13.631 -4.856 31.528 1.00 92.06 94 GLU A CA 1
ATOM 781 C C . GLU A 1 94 ? -14.814 -4.163 30.847 1.00 92.06 94 GLU A C 1
ATOM 783 O O . GLU A 1 94 ? -15.732 -3.683 31.512 1.00 92.06 94 GLU A O 1
ATOM 788 N N . LEU A 1 95 ? -14.775 -4.075 29.516 1.00 92.69 95 LEU A N 1
ATOM 789 C CA . LEU A 1 95 ? -15.718 -3.319 28.704 1.00 92.69 95 LEU A CA 1
ATOM 790 C C . LEU A 1 95 ? -16.116 -4.131 27.465 1.00 92.69 95 LEU A C 1
ATOM 792 O O . LEU A 1 95 ? -15.238 -4.733 26.843 1.00 92.69 95 LEU A O 1
ATOM 796 N N . PRO A 1 96 ? -17.394 -4.074 27.042 1.00 92.75 96 PRO A N 1
ATOM 797 C CA . PRO A 1 96 ? -17.814 -4.642 25.766 1.00 92.75 96 PRO A CA 1
ATOM 798 C C . PRO A 1 96 ? -17.015 -4.045 24.603 1.00 92.75 96 PRO A C 1
ATOM 800 O O . PRO A 1 96 ? -16.784 -2.827 24.558 1.00 92.75 96 PRO A O 1
ATOM 803 N N . LEU A 1 97 ? -16.622 -4.878 23.640 1.00 93.38 97 LEU A N 1
ATOM 804 C CA . LEU A 1 97 ? -15.822 -4.466 22.486 1.00 93.38 97 LEU A CA 1
ATOM 805 C C . LEU A 1 97 ? -16.483 -3.339 21.685 1.00 93.38 97 LEU A C 1
ATOM 807 O O . LEU A 1 97 ? -15.789 -2.434 21.221 1.00 93.38 97 LEU A O 1
ATOM 811 N N . GLU A 1 98 ? -17.813 -3.320 21.583 1.00 94.06 98 GLU A N 1
ATOM 812 C CA . GLU A 1 98 ? -18.560 -2.259 20.902 1.00 94.06 98 GLU A CA 1
ATOM 813 C C . GLU A 1 98 ? -18.332 -0.894 21.559 1.00 94.06 98 GLU A C 1
ATOM 815 O O . GLU A 1 98 ? -18.248 0.128 20.874 1.00 94.06 98 GLU A O 1
ATOM 820 N N . GLN A 1 99 ? -18.187 -0.858 22.889 1.00 93.25 99 GLN A N 1
ATOM 821 C CA . GLN A 1 99 ? -17.869 0.379 23.598 1.00 93.25 99 GLN A CA 1
ATOM 822 C C . GLN A 1 99 ? -16.427 0.809 23.339 1.00 93.25 99 GLN A C 1
ATOM 824 O O . GLN A 1 99 ? -16.183 1.997 23.133 1.00 93.25 99 GLN A O 1
ATOM 829 N N . VAL A 1 100 ? -15.479 -0.133 23.320 1.00 94.44 100 VAL A N 1
ATOM 830 C CA . VAL A 1 100 ? -14.064 0.172 23.056 1.00 94.44 100 VAL A CA 1
ATOM 831 C C . VAL A 1 100 ? -13.886 0.731 21.642 1.00 94.44 100 VAL A C 1
ATOM 833 O O . VAL A 1 100 ? -13.281 1.789 21.469 1.00 94.44 100 VAL A O 1
ATOM 836 N N . LEU A 1 101 ? -14.462 0.068 20.637 1.00 94.62 101 LEU A N 1
ATOM 837 C CA . LEU A 1 101 ? -14.404 0.504 19.241 1.00 94.62 101 LEU A CA 1
ATOM 838 C C . LEU A 1 101 ? -15.165 1.818 19.030 1.00 94.62 101 LEU A C 1
ATOM 840 O O . LEU A 1 101 ? -14.643 2.722 18.380 1.00 94.62 101 LEU A O 1
ATOM 844 N N . GLY A 1 102 ? -16.348 1.972 19.634 1.00 94.38 102 GLY A N 1
ATOM 845 C CA . GLY A 1 102 ? -17.133 3.205 19.543 1.00 94.38 102 GLY A CA 1
ATOM 846 C C . GLY A 1 102 ? -16.457 4.413 20.205 1.00 94.38 102 GLY A C 1
ATOM 847 O O . GLY A 1 102 ? -16.619 5.547 19.752 1.00 94.38 102 GLY A O 1
ATOM 848 N N . GLN A 1 103 ? -15.664 4.205 21.263 1.00 93.88 103 GLN A N 1
ATOM 849 C CA . GLN A 1 103 ? -14.836 5.265 21.849 1.00 93.88 103 GLN A CA 1
ATOM 850 C C . GLN A 1 103 ? -13.707 5.699 20.906 1.00 93.88 103 GLN A C 1
ATOM 852 O O . GLN A 1 103 ? -13.457 6.903 20.777 1.00 93.88 103 GLN A O 1
ATOM 857 N N . GLU A 1 104 ? -13.036 4.758 20.234 1.00 93.94 104 GLU A N 1
ATOM 858 C CA . GLU A 1 104 ? -11.991 5.106 19.266 1.00 93.94 104 GLU A CA 1
ATOM 859 C C . GLU A 1 104 ? -12.587 5.789 18.025 1.00 93.94 104 GLU A C 1
ATOM 861 O O . GLU A 1 104 ? -12.060 6.816 17.603 1.00 93.94 104 GLU A O 1
ATOM 866 N N . GLU A 1 105 ? -13.720 5.309 17.498 1.00 94.38 105 GLU A N 1
ATOM 867 C CA . GLU A 1 105 ? -14.425 5.930 16.364 1.00 94.38 105 GLU A CA 1
ATOM 868 C C . GLU A 1 105 ? -14.728 7.410 16.653 1.00 94.38 105 GLU A C 1
ATOM 870 O O . GLU A 1 105 ? -14.289 8.294 15.915 1.00 94.38 105 GLU A O 1
ATOM 875 N N . ARG A 1 106 ? -15.347 7.709 17.805 1.00 94.88 106 ARG A N 1
ATOM 876 C CA . ARG A 1 106 ? -15.610 9.094 18.245 1.00 94.88 106 ARG A CA 1
ATOM 877 C C . ARG A 1 106 ? -14.332 9.914 18.402 1.00 94.88 106 ARG A C 1
ATOM 879 O O . ARG A 1 106 ? -14.317 11.107 18.095 1.00 94.88 106 ARG A O 1
ATOM 886 N N . THR A 1 107 ? -13.262 9.302 18.905 1.00 94.62 107 THR A N 1
ATOM 887 C CA . THR A 1 107 ? -11.969 9.977 19.079 1.00 94.62 107 THR A CA 1
ATOM 888 C C . THR A 1 107 ? -11.376 10.364 17.724 1.00 94.62 107 THR A C 1
ATOM 890 O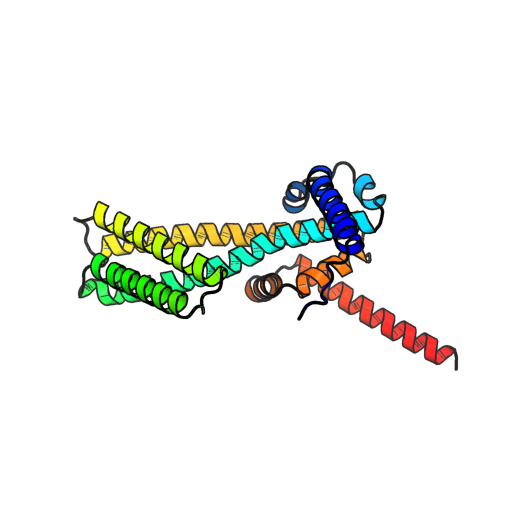 O . THR A 1 107 ? -10.953 11.508 17.542 1.00 94.62 107 THR A O 1
ATOM 893 N N . LEU A 1 108 ? -11.399 9.452 16.751 1.00 94.06 108 LEU A N 1
ATOM 894 C CA . LEU A 1 108 ? -10.932 9.699 15.389 1.00 94.06 108 LEU A CA 1
ATOM 895 C C . LEU A 1 108 ? -11.782 10.750 14.674 1.00 94.06 108 LEU A C 1
ATOM 897 O O . LEU A 1 108 ? -11.224 11.640 14.030 1.00 94.06 108 LEU A O 1
ATOM 901 N N . GLU A 1 109 ? -13.107 10.718 14.826 1.00 94.56 109 GLU A N 1
ATOM 902 C CA . GLU A 1 109 ? -13.995 11.750 14.282 1.00 94.56 109 GLU A CA 1
ATOM 903 C C . GLU A 1 109 ? -13.674 13.137 14.847 1.00 94.56 109 GLU A C 1
ATOM 905 O O . GLU A 1 109 ? -13.571 14.111 14.096 1.00 94.56 109 GLU A O 1
ATOM 910 N N . GLN A 1 110 ? -13.465 13.239 16.163 1.00 94.25 110 GLN A N 1
ATOM 911 C CA . GLN A 1 110 ? -13.096 14.498 16.808 1.00 94.25 110 GLN A CA 1
ATOM 912 C C . GLN A 1 110 ? -11.732 15.003 16.334 1.00 94.25 110 GLN A C 1
ATOM 914 O O . GLN A 1 110 ? -11.590 16.194 16.050 1.00 94.25 110 GLN A O 1
ATOM 919 N N . GLN A 1 111 ? -10.736 14.120 16.217 1.00 92.56 111 GLN A N 1
ATOM 920 C CA . GLN A 1 111 ? -9.419 14.476 15.687 1.00 92.56 111 GLN A CA 1
ATOM 921 C C . GLN A 1 111 ? -9.515 14.966 14.239 1.00 92.56 111 GLN A C 1
ATOM 923 O O . GLN A 1 111 ? -9.000 16.040 13.923 1.00 92.56 111 GLN A O 1
ATOM 928 N N . ARG A 1 112 ? -10.238 14.234 13.381 1.00 92.88 112 ARG A N 1
ATOM 929 C CA . ARG A 1 112 ? -10.488 14.614 11.986 1.00 92.88 112 ARG A CA 1
ATOM 930 C C . ARG A 1 112 ? -11.167 15.981 11.904 1.00 92.88 112 ARG A C 1
ATOM 932 O O . ARG A 1 112 ? -10.732 16.828 11.125 1.00 92.88 112 ARG A O 1
ATOM 939 N N . LYS A 1 113 ? -12.210 16.215 12.708 1.00 92.19 113 LYS A N 1
ATOM 940 C CA . LYS A 1 113 ? -12.956 17.482 12.732 1.00 92.19 113 LYS A CA 1
ATOM 941 C C . LYS A 1 113 ? -12.065 18.649 13.156 1.00 92.19 113 LYS A C 1
ATOM 943 O O . LYS A 1 113 ? -12.005 19.641 12.437 1.00 92.19 113 LYS A O 1
ATOM 948 N N . ARG A 1 114 ? -11.312 18.504 14.251 1.00 91.81 114 ARG A N 1
ATOM 949 C CA . ARG A 1 114 ? -10.378 19.536 14.734 1.00 91.81 114 ARG A CA 1
ATOM 950 C C . ARG A 1 114 ? -9.300 19.863 13.704 1.00 91.81 114 ARG A C 1
ATOM 952 O O . ARG A 1 114 ? -9.043 21.030 13.430 1.00 91.81 114 ARG A O 1
ATOM 959 N N . ALA A 1 115 ? -8.692 18.846 13.097 1.00 89.62 115 ALA A N 1
ATOM 960 C CA . ALA A 1 115 ? -7.666 19.048 12.078 1.00 89.62 115 ALA A CA 1
ATOM 961 C C . ALA A 1 115 ? -8.230 19.696 10.798 1.00 89.62 115 ALA A C 1
ATOM 963 O O . ALA A 1 115 ? -7.551 20.511 10.167 1.00 89.62 115 ALA A O 1
ATOM 964 N N . LYS A 1 116 ? -9.488 19.395 10.443 1.00 90.00 116 LYS A N 1
ATOM 965 C CA . LYS A 1 116 ? -10.207 20.051 9.342 1.00 90.00 116 LYS A CA 1
ATOM 966 C C . LYS A 1 116 ? -10.501 21.522 9.642 1.00 90.00 116 LYS A C 1
ATOM 968 O O . LYS A 1 116 ? -10.235 22.370 8.796 1.00 90.00 116 LYS A O 1
ATOM 973 N N . GLU A 1 117 ? -10.995 21.833 10.840 1.00 90.25 117 GLU A N 1
ATOM 974 C CA . GLU A 1 117 ? -11.251 23.209 11.297 1.00 90.25 117 GLU A CA 1
ATOM 975 C C . GLU A 1 117 ? -9.964 24.045 11.334 1.00 90.25 117 GLU A C 1
ATOM 977 O O . GLU A 1 117 ? -9.961 25.202 10.918 1.00 90.25 117 GLU A O 1
ATOM 982 N N . ALA A 1 118 ? -8.847 23.432 11.730 1.00 90.00 118 ALA A N 1
ATOM 983 C CA . ALA A 1 118 ? -7.528 24.058 11.724 1.00 90.00 118 ALA A CA 1
ATOM 984 C C . ALA A 1 118 ? -6.906 24.211 10.318 1.00 90.00 118 ALA A C 1
ATOM 986 O O . ALA A 1 118 ? -5.822 24.777 10.197 1.00 90.00 118 ALA A O 1
ATOM 987 N N . LYS A 1 119 ? -7.552 23.710 9.250 1.00 86.06 119 LYS A N 1
ATOM 988 C CA . LYS A 1 119 ? -7.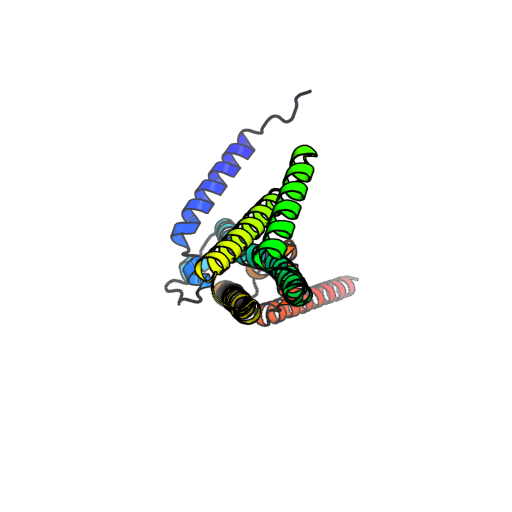007 23.641 7.876 1.00 86.06 119 LYS A CA 1
ATOM 989 C C . LYS A 1 119 ? -5.655 22.912 7.781 1.00 86.06 119 LYS A C 1
ATOM 991 O O . LYS A 1 119 ? -4.861 23.187 6.887 1.00 86.06 119 LYS A O 1
ATOM 996 N N . MET A 1 120 ? -5.403 21.966 8.686 1.00 85.00 120 MET A N 1
ATOM 997 C CA . MET A 1 120 ? -4.146 21.206 8.764 1.00 85.00 120 MET A CA 1
ATOM 998 C C . MET A 1 120 ? -4.254 19.805 8.144 1.00 85.00 120 MET A C 1
ATOM 1000 O O . MET A 1 120 ? -3.329 19.007 8.270 1.00 85.00 120 MET A O 1
ATOM 1004 N N . LEU A 1 121 ? -5.381 19.480 7.504 1.00 83.94 121 LEU A N 1
ATOM 1005 C CA . LEU A 1 121 ? -5.632 18.161 6.930 1.00 83.94 121 LEU A CA 1
ATOM 1006 C C . LEU A 1 121 ? -5.168 18.110 5.468 1.00 83.94 121 LEU A C 1
ATOM 1008 O O . LEU A 1 121 ? -5.725 18.791 4.607 1.00 83.94 121 LEU A O 1
ATOM 1012 N N . SER A 1 122 ? -4.168 17.283 5.169 1.00 87.50 122 SER A N 1
ATOM 1013 C CA . SER A 1 122 ? -3.829 16.956 3.782 1.00 87.50 122 SER A CA 1
ATOM 1014 C C . SER A 1 122 ? -4.879 16.025 3.164 1.00 87.50 122 SER A C 1
ATOM 1016 O O . SER A 1 122 ? -5.592 15.313 3.875 1.00 87.50 122 SER A O 1
ATOM 1018 N N . LYS A 1 123 ? -4.950 15.975 1.825 1.00 86.25 123 LYS A N 1
ATOM 1019 C CA . LYS A 1 123 ? -5.842 15.042 1.110 1.00 86.25 123 LYS A CA 1
ATOM 1020 C C . LYS A 1 123 ? -5.593 13.583 1.518 1.00 86.25 123 LYS A C 1
ATOM 1022 O O . LYS A 1 123 ? -6.544 12.829 1.701 1.00 86.25 123 LYS A O 1
ATOM 1027 N N . ASP A 1 124 ? -4.330 13.205 1.708 1.00 84.50 124 ASP A N 1
ATOM 1028 C CA . ASP A 1 124 ? -3.948 11.854 2.134 1.00 84.50 124 ASP A CA 1
ATOM 1029 C C . ASP A 1 124 ? -4.422 11.563 3.565 1.00 84.50 124 ASP A C 1
ATOM 1031 O O . ASP A 1 124 ? -4.921 10.478 3.846 1.00 84.50 124 ASP A O 1
ATOM 1035 N N . GLN A 1 125 ? -4.308 12.537 4.475 1.00 87.06 125 GLN A N 1
ATOM 1036 C CA . GLN A 1 125 ? -4.820 12.395 5.841 1.00 87.06 125 GLN A CA 1
ATOM 1037 C C . GLN A 1 125 ? -6.345 12.278 5.862 1.00 87.06 125 GLN A C 1
ATOM 1039 O O . GLN A 1 125 ? -6.875 11.460 6.609 1.00 87.06 125 GLN A O 1
ATOM 1044 N N . GLU A 1 126 ? -7.056 13.052 5.036 1.00 89.62 126 GLU A N 1
ATOM 1045 C CA . GLU A 1 126 ? -8.515 12.954 4.945 1.00 89.62 126 GLU A CA 1
ATOM 1046 C C . GLU A 1 126 ? -8.968 11.577 4.463 1.00 89.62 126 GLU A C 1
ATOM 1048 O O . GLU A 1 126 ? -9.869 10.990 5.068 1.00 89.62 126 GLU A O 1
ATOM 1053 N N . LYS A 1 127 ? -8.310 11.043 3.427 1.00 88.12 127 LYS A N 1
ATOM 1054 C CA . LYS A 1 127 ? -8.566 9.688 2.926 1.00 88.12 127 LYS A CA 1
ATOM 1055 C C . LYS A 1 127 ? -8.329 8.638 4.011 1.00 88.12 127 LYS A C 1
ATOM 1057 O O . LYS A 1 127 ? -9.222 7.834 4.253 1.00 88.12 127 LYS A O 1
ATOM 1062 N N . ARG A 1 128 ? -7.198 8.697 4.725 1.00 88.25 128 ARG A N 1
ATOM 1063 C CA . ARG A 1 128 ? -6.908 7.758 5.826 1.00 88.25 128 ARG A CA 1
ATOM 1064 C C . ARG A 1 128 ? -7.971 7.792 6.916 1.00 88.25 128 ARG A C 1
ATOM 1066 O O . ARG A 1 128 ? -8.448 6.746 7.334 1.00 88.25 128 ARG A O 1
ATOM 1073 N N . TYR A 1 129 ? -8.375 8.982 7.370 1.00 91.25 129 TYR A N 1
ATOM 1074 C CA . TYR A 1 129 ? -9.440 9.084 8.371 1.00 91.25 129 TYR A CA 1
ATOM 1075 C C . TYR A 1 129 ? -10.750 8.471 7.870 1.00 91.25 129 TYR A C 1
ATOM 1077 O O . TYR A 1 129 ? -11.425 7.786 8.631 1.00 91.25 129 TYR A O 1
ATOM 1085 N N . ALA A 1 130 ? -11.113 8.698 6.605 1.00 91.25 130 ALA A N 1
ATOM 1086 C CA . ALA A 1 130 ? -12.309 8.099 6.023 1.00 91.25 130 ALA A CA 1
ATOM 1087 C C . ALA A 1 130 ? -12.229 6.561 5.987 1.00 91.25 130 ALA A C 1
ATOM 1089 O O . ALA A 1 130 ? -13.192 5.906 6.384 1.00 91.25 130 ALA A O 1
ATOM 1090 N N . HIS A 1 131 ? -11.091 5.985 5.585 1.00 91.56 131 HIS A N 1
ATOM 1091 C CA . HIS A 1 131 ? -10.890 4.530 5.558 1.00 91.56 131 HIS A CA 1
ATOM 1092 C C . HIS A 1 131 ? -10.893 3.899 6.956 1.00 91.56 131 HIS A C 1
ATOM 1094 O O . HIS A 1 131 ? -11.544 2.871 7.161 1.00 91.56 131 HIS A O 1
ATOM 1100 N N . LEU A 1 132 ? -10.235 4.532 7.934 1.00 93.94 132 LEU A N 1
ATOM 1101 C CA . LEU A 1 132 ? -10.223 4.066 9.324 1.00 93.94 132 LEU A CA 1
ATOM 1102 C C . LEU A 1 132 ? -11.627 4.067 9.934 1.00 93.94 132 LEU A C 1
ATOM 1104 O O . LEU A 1 132 ? -12.044 3.061 10.502 1.00 93.94 132 LEU A O 1
ATOM 1108 N N . LEU A 1 133 ? -12.371 5.166 9.774 1.00 94.69 133 LEU A N 1
ATOM 1109 C CA . LEU A 1 133 ? -13.749 5.264 10.260 1.00 94.69 133 LEU A CA 1
ATOM 1110 C C . LEU A 1 133 ? -14.654 4.235 9.574 1.00 94.69 133 LEU A C 1
ATOM 1112 O O . LEU A 1 133 ? -15.407 3.550 10.251 1.00 94.69 133 LEU A O 1
ATOM 1116 N N . THR A 1 134 ? -14.516 4.052 8.258 1.00 94.75 134 THR A N 1
ATOM 1117 C CA . THR A 1 134 ? -15.277 3.030 7.517 1.00 94.75 134 THR A CA 1
ATOM 1118 C C . THR A 1 134 ? -14.991 1.625 8.054 1.00 94.75 134 THR A C 1
ATOM 1120 O O . THR A 1 134 ? -15.925 0.878 8.327 1.00 94.75 134 THR A O 1
ATOM 1123 N N . THR A 1 135 ? -13.719 1.284 8.289 1.00 94.06 135 THR A N 1
ATOM 1124 C CA . THR A 1 135 ? -13.329 -0.022 8.851 1.00 94.06 135 THR A CA 1
ATOM 1125 C C . THR A 1 135 ? -13.869 -0.218 10.269 1.00 94.06 135 THR A C 1
ATOM 1127 O O . THR A 1 135 ? -14.333 -1.304 10.605 1.00 94.06 135 THR A O 1
ATOM 1130 N N . LEU A 1 136 ? -13.861 0.825 11.104 1.00 94.75 136 LEU A N 1
ATOM 1131 C CA . LEU A 1 136 ? -14.449 0.752 12.444 1.00 94.75 136 LEU A CA 1
ATOM 1132 C C . LEU A 1 136 ? -15.961 0.564 12.402 1.00 94.75 136 LEU A C 1
ATOM 1134 O O . LEU A 1 136 ? -16.483 -0.276 13.133 1.00 94.75 136 LEU A O 1
ATOM 1138 N N . SER A 1 137 ? -16.658 1.279 11.521 1.00 94.50 137 SER A N 1
ATOM 1139 C CA . SER A 1 137 ? -18.092 1.089 11.330 1.00 94.50 137 SER A CA 1
ATOM 1140 C C . SER A 1 137 ? -18.417 -0.322 10.810 1.00 94.50 137 SER A C 1
ATOM 1142 O O . SER A 1 137 ? -19.416 -0.903 11.226 1.00 94.50 137 SER A O 1
ATOM 1144 N N . GLU A 1 138 ? -17.589 -0.905 9.932 1.00 94.69 138 GLU A N 1
ATOM 1145 C CA . GLU A 1 138 ? -17.704 -2.311 9.499 1.00 94.69 138 GLU A CA 1
ATOM 1146 C C . GLU A 1 138 ? -17.541 -3.279 10.678 1.00 94.69 138 GLU A C 1
ATOM 1148 O O . GLU A 1 138 ? -18.364 -4.174 10.859 1.00 94.69 138 GLU A O 1
ATOM 1153 N N . TYR A 1 139 ? -16.524 -3.073 11.519 1.00 95.00 139 TYR A N 1
ATOM 1154 C CA . TYR A 1 139 ? -16.294 -3.894 12.708 1.00 95.00 139 TYR A CA 1
ATOM 1155 C C . TYR A 1 139 ? -17.441 -3.785 13.713 1.00 95.00 139 TYR A C 1
ATOM 1157 O O . TYR A 1 139 ? -17.915 -4.803 14.205 1.00 95.00 139 TYR A O 1
ATOM 1165 N N . LEU A 1 140 ? -17.942 -2.579 13.983 1.00 94.25 140 LEU A N 1
ATOM 1166 C CA . LEU A 1 140 ? -19.084 -2.377 14.877 1.00 94.25 140 LEU A CA 1
ATOM 1167 C C . LEU A 1 140 ? -20.348 -3.081 14.370 1.00 94.25 140 LEU A C 1
ATOM 1169 O O . LEU A 1 140 ? -21.054 -3.692 15.169 1.00 94.25 140 LEU A O 1
ATOM 1173 N N . LYS A 1 141 ? -20.621 -3.043 13.060 1.00 94.38 141 LYS A N 1
ATOM 1174 C CA . LYS A 1 141 ? -21.740 -3.793 12.462 1.00 94.38 141 LYS A CA 1
ATOM 1175 C C . LYS A 1 141 ? -21.568 -5.297 12.643 1.00 94.38 141 LYS A C 1
ATOM 1177 O O . LYS A 1 141 ? -22.497 -5.960 13.089 1.00 94.38 141 LYS A O 1
ATOM 1182 N N . LEU A 1 142 ? -20.367 -5.807 12.373 1.00 93.12 142 LEU A N 1
ATOM 1183 C CA . LEU A 1 142 ? -20.044 -7.221 12.540 1.00 93.12 142 LEU A CA 1
ATOM 1184 C C . LEU A 1 142 ? -20.261 -7.687 13.991 1.00 93.12 142 LEU A C 1
ATOM 1186 O O . LEU A 1 142 ? -20.778 -8.778 14.221 1.00 93.12 142 LEU A O 1
ATOM 1190 N N . LEU A 1 143 ? -19.918 -6.848 14.973 1.00 92.38 143 LEU A N 1
ATOM 1191 C CA . LEU A 1 143 ? -20.179 -7.130 16.388 1.00 92.38 143 LEU A CA 1
ATOM 1192 C C . LEU A 1 143 ? -21.676 -7.107 16.729 1.00 92.38 143 LEU A C 1
ATOM 1194 O O . LEU A 1 143 ? -22.154 -7.981 17.449 1.00 92.38 143 LEU A O 1
ATOM 1198 N N . GLN A 1 144 ? -22.430 -6.141 16.193 1.00 89.31 144 GLN A N 1
ATOM 1199 C CA . GLN A 1 144 ? -23.877 -6.027 16.418 1.00 89.31 144 GLN A CA 1
ATOM 1200 C C . GLN A 1 144 ? -24.652 -7.233 15.876 1.00 89.31 144 GLN A C 1
ATOM 1202 O O . GLN A 1 144 ? -25.584 -7.706 16.527 1.00 89.31 144 GLN A O 1
ATOM 1207 N N . GLU A 1 145 ? -24.255 -7.752 14.713 1.00 90.38 145 GLU A N 1
ATOM 1208 C CA . GLU A 1 145 ? -24.836 -8.962 14.116 1.00 90.38 145 GLU A CA 1
ATOM 1209 C C . GLU A 1 145 ? -24.615 -10.210 14.986 1.00 90.38 145 GLU A C 1
ATOM 1211 O O . GLU A 1 145 ? -25.407 -11.149 14.936 1.00 90.38 145 GLU A O 1
ATOM 1216 N N . GLN A 1 146 ? -23.582 -10.195 15.832 1.00 86.50 146 GLN A N 1
ATOM 1217 C CA . GLN A 1 146 ? -23.184 -11.293 16.715 1.00 86.50 146 GLN A CA 1
ATOM 1218 C C . GLN A 1 146 ? -23.438 -10.968 18.195 1.00 86.50 146 GLN A C 1
ATOM 1220 O O . GLN A 1 146 ? -22.728 -11.438 19.082 1.00 86.50 146 GLN A O 1
ATOM 1225 N N . GLY A 1 147 ? -24.470 -10.170 18.492 1.00 74.25 147 GLY A N 1
ATOM 1226 C CA . GLY A 1 147 ? -24.723 -9.612 19.827 1.00 74.25 147 GLY A CA 1
ATOM 1227 C C . GLY A 1 147 ? -24.935 -10.613 20.979 1.00 74.25 147 GLY A C 1
ATOM 1228 O O . GLY A 1 147 ? -24.952 -10.187 22.131 1.00 74.25 147 GLY A O 1
ATOM 1229 N N . GLN A 1 148 ? -25.091 -11.915 20.704 1.00 81.12 148 GLN A N 1
ATOM 1230 C CA . GLN A 1 148 ? -25.191 -12.980 21.720 1.00 81.12 148 GLN A CA 1
ATOM 1231 C C . GLN A 1 148 ? -23.871 -13.731 21.982 1.00 81.12 148 GLN A C 1
ATOM 1233 O O . GLN A 1 148 ? -23.812 -14.518 22.925 1.00 81.12 148 GLN A O 1
ATOM 1238 N N . ALA A 1 149 ? -22.841 -13.514 21.161 1.00 87.94 149 ALA A N 1
ATOM 1239 C CA . ALA A 1 149 ? -21.541 -14.169 21.286 1.00 87.94 149 ALA A CA 1
ATOM 1240 C C . ALA A 1 149 ? -20.735 -13.620 22.479 1.00 87.94 149 ALA A C 1
ATOM 1242 O O . ALA A 1 149 ? -20.950 -12.481 22.910 1.00 87.94 149 ALA A O 1
ATOM 1243 N N . SER A 1 150 ? -19.789 -14.409 23.000 1.00 90.94 150 SER A N 1
ATOM 1244 C CA . SER A 1 150 ? -18.863 -13.931 24.036 1.00 90.94 150 SER A CA 1
ATOM 1245 C C . SER A 1 150 ? -17.902 -12.872 23.482 1.00 90.94 150 SER A C 1
ATOM 1247 O O . SER A 1 150 ? -17.676 -12.778 22.273 1.00 90.94 150 SER A O 1
ATOM 1249 N N . GLU A 1 151 ? -17.291 -12.074 24.359 1.00 91.62 151 GLU A N 1
ATOM 1250 C CA . GLU A 1 151 ? -16.307 -11.070 23.932 1.00 91.62 151 GLU A CA 1
ATOM 1251 C C . GLU A 1 151 ? -15.070 -11.719 23.280 1.00 91.62 151 GLU A C 1
ATOM 1253 O O . GLU A 1 151 ? -14.500 -11.162 22.344 1.00 91.62 151 GLU A O 1
ATOM 1258 N N . GLU A 1 152 ? -14.688 -12.934 23.683 1.00 92.69 152 GLU A N 1
ATOM 1259 C CA . GLU A 1 152 ? -13.630 -13.708 23.025 1.00 92.69 152 GLU A CA 1
ATOM 1260 C C . GLU A 1 152 ? -14.008 -14.137 21.603 1.00 92.69 152 GLU A C 1
ATOM 1262 O O . GLU A 1 152 ? -13.172 -14.057 20.699 1.00 92.69 152 GLU A O 1
ATOM 1267 N N . GLU A 1 153 ? -15.250 -14.578 21.388 1.00 93.25 153 GLU A N 1
ATOM 1268 C CA . GLU A 1 153 ? -15.758 -14.958 20.065 1.00 93.25 153 GLU A CA 1
ATOM 1269 C C . GLU A 1 153 ? -15.819 -13.736 19.143 1.00 93.25 153 GLU A C 1
ATOM 1271 O O . GLU A 1 153 ? -15.278 -13.756 18.035 1.00 93.25 153 GLU A O 1
ATOM 1276 N N . LYS A 1 154 ? -16.381 -12.632 19.644 1.00 94.00 154 LYS A N 1
ATOM 1277 C CA . LYS A 1 154 ? -16.402 -11.328 18.973 1.00 94.00 154 LYS A CA 1
ATOM 1278 C C . LYS A 1 154 ? -14.999 -10.845 18.607 1.00 94.00 154 LYS A C 1
ATOM 1280 O O . LYS A 1 154 ? -14.757 -10.450 17.466 1.00 94.00 154 LYS A O 1
ATOM 1285 N N . PHE A 1 155 ? -14.049 -10.917 19.541 1.00 95.31 155 PHE A N 1
ATOM 1286 C CA . PHE A 1 155 ? -12.655 -10.566 19.276 1.00 95.31 155 PHE A CA 1
ATOM 1287 C C . PHE A 1 155 ? -12.032 -11.473 18.206 1.00 95.31 155 PHE A C 1
ATOM 1289 O O . PHE A 1 155 ? -11.290 -11.000 17.342 1.00 95.31 155 PHE A O 1
ATOM 1296 N N . GLY A 1 156 ? -12.347 -12.771 18.242 1.00 95.25 156 GLY A N 1
ATOM 1297 C CA . GLY A 1 156 ? -11.953 -13.737 17.222 1.00 95.25 156 GLY A CA 1
ATOM 1298 C C . GLY A 1 156 ? -12.390 -13.309 15.822 1.00 95.25 156 GLY A C 1
ATOM 1299 O O . GLY A 1 156 ? -11.574 -13.328 14.902 1.00 95.25 156 GLY A O 1
ATOM 1300 N N . LEU A 1 157 ? -13.626 -12.830 15.673 1.00 93.88 157 LEU A N 1
ATOM 1301 C CA . LEU A 1 157 ? -14.136 -12.338 14.393 1.00 93.88 157 LEU A CA 1
ATOM 1302 C C . LEU A 1 157 ? -13.411 -11.078 13.910 1.00 93.88 157 LEU A C 1
ATOM 1304 O O . LEU A 1 157 ? -13.022 -11.008 12.745 1.00 93.88 157 LEU A O 1
ATOM 1308 N N . LEU A 1 158 ? -13.171 -10.106 14.799 1.00 95.44 158 LEU A N 1
ATOM 1309 C CA . LEU A 1 158 ? -12.396 -8.906 14.459 1.00 95.44 158 LEU A CA 1
ATOM 1310 C C . LEU A 1 158 ? -10.984 -9.267 13.990 1.00 95.44 158 LEU A C 1
ATOM 1312 O O . LEU A 1 158 ? -10.474 -8.703 13.021 1.00 95.44 158 LEU A O 1
ATOM 1316 N N . LYS A 1 159 ? -10.357 -10.236 14.664 1.00 96.19 159 LYS A N 1
ATOM 1317 C CA . LYS A 1 159 ? -9.041 -10.748 14.290 1.00 96.19 159 LYS A CA 1
ATOM 1318 C C . LYS A 1 159 ? -9.072 -11.411 12.912 1.00 96.19 159 LYS A C 1
ATOM 1320 O O . LYS A 1 159 ? -8.171 -11.144 12.122 1.00 96.19 159 LYS A O 1
ATOM 1325 N N . THR A 1 160 ? -10.078 -12.230 12.614 1.00 95.94 160 THR A N 1
ATOM 1326 C CA . THR A 1 160 ? -10.230 -12.849 11.288 1.00 95.94 160 THR A CA 1
ATOM 1327 C C . THR A 1 160 ? -10.414 -11.788 10.205 1.00 95.94 160 THR A C 1
ATOM 1329 O O . THR A 1 160 ? -9.669 -11.792 9.230 1.00 95.94 160 THR A O 1
ATOM 1332 N N . ALA A 1 161 ? -11.303 -10.813 10.411 1.00 94.75 161 ALA A N 1
ATOM 1333 C CA . ALA A 1 161 ? -11.523 -9.727 9.455 1.00 94.75 161 ALA A CA 1
ATOM 1334 C C . ALA A 1 161 ? -10.251 -8.889 9.212 1.00 94.75 161 ALA A C 1
ATOM 1336 O O . ALA A 1 161 ? -9.968 -8.470 8.090 1.00 94.75 161 ALA A O 1
ATOM 1337 N N . PHE A 1 162 ? -9.450 -8.651 10.255 1.00 95.62 162 PHE A N 1
ATOM 1338 C CA . PHE A 1 162 ? -8.137 -8.015 10.123 1.00 95.62 162 PHE A CA 1
ATOM 1339 C C . PHE A 1 162 ? -7.156 -8.867 9.312 1.00 95.62 162 PHE A C 1
ATOM 1341 O O . PHE A 1 162 ? -6.490 -8.352 8.418 1.00 95.62 162 PHE A O 1
ATOM 1348 N N . GLN A 1 163 ? -7.082 -10.170 9.597 1.00 95.88 163 GLN A N 1
ATOM 1349 C CA . GLN A 1 163 ? -6.202 -11.096 8.886 1.00 95.88 163 GLN A CA 1
ATOM 1350 C C . GLN A 1 163 ? -6.556 -11.194 7.400 1.00 95.88 163 GLN A C 1
ATOM 1352 O O . GLN A 1 163 ? -5.654 -11.170 6.572 1.00 95.88 163 GLN A O 1
ATOM 1357 N N . GLU A 1 164 ? -7.840 -11.235 7.047 1.00 94.06 164 GLU A N 1
ATOM 1358 C CA . GLU A 1 164 ? -8.285 -11.230 5.649 1.00 94.06 164 GLU A CA 1
ATOM 1359 C C . GLU A 1 164 ? -7.836 -9.963 4.909 1.00 94.06 164 GLU A C 1
ATOM 1361 O O . GLU A 1 164 ? -7.295 -10.054 3.803 1.00 94.06 164 GLU A O 1
ATOM 1366 N N . LYS A 1 165 ? -7.985 -8.785 5.535 1.00 91.88 165 LYS A N 1
ATOM 1367 C CA . LYS A 1 165 ? -7.484 -7.522 4.968 1.00 91.88 165 LYS A CA 1
ATOM 1368 C C . LYS A 1 165 ? -5.955 -7.509 4.852 1.00 91.88 165 LYS A C 1
ATOM 1370 O O . LYS A 1 165 ? -5.433 -6.978 3.875 1.00 91.88 165 LYS A O 1
ATOM 1375 N N . GLU A 1 166 ? -5.229 -8.088 5.809 1.00 93.00 166 GLU A N 1
ATOM 1376 C CA . GLU A 1 166 ? -3.762 -8.164 5.755 1.00 93.00 166 GLU A CA 1
ATOM 1377 C C . GLU A 1 166 ? -3.270 -9.126 4.661 1.00 93.00 166 GLU A C 1
ATOM 1379 O O . GLU A 1 166 ? -2.304 -8.824 3.965 1.00 93.00 166 GLU A O 1
ATOM 1384 N N . GLU A 1 167 ? -3.947 -10.254 4.446 1.00 94.31 167 GLU A N 1
ATOM 1385 C CA . GLU A 1 167 ? -3.623 -11.166 3.344 1.00 94.31 167 GLU A CA 1
ATOM 1386 C C . GLU A 1 167 ? -3.925 -10.547 1.974 1.00 94.31 167 GLU A C 1
ATOM 1388 O O . GLU A 1 167 ? -3.133 -10.706 1.045 1.00 94.31 167 GLU A O 1
ATOM 1393 N N . ALA A 1 168 ? -5.021 -9.791 1.840 1.00 91.25 168 ALA A N 1
ATOM 1394 C CA . ALA A 1 168 ? -5.288 -9.013 0.629 1.00 91.25 168 ALA A CA 1
ATOM 1395 C C . ALA A 1 168 ? -4.177 -7.981 0.372 1.00 91.25 168 ALA A C 1
ATOM 1397 O O . ALA A 1 168 ? -3.613 -7.939 -0.718 1.00 91.25 168 ALA A O 1
ATOM 1398 N N . ARG A 1 169 ? -3.775 -7.231 1.405 1.00 91.94 169 ARG A N 1
ATOM 1399 C CA . ARG A 1 169 ? -2.670 -6.269 1.316 1.00 91.94 169 ARG A CA 1
ATOM 1400 C C . ARG A 1 169 ? -1.358 -6.928 0.885 1.00 91.94 169 ARG A C 1
ATOM 1402 O O . ARG A 1 169 ? -0.650 -6.385 0.043 1.00 91.94 169 ARG A O 1
ATOM 1409 N N . LYS A 1 170 ? -1.001 -8.087 1.448 1.00 93.38 170 LYS A N 1
ATOM 1410 C CA . LYS A 1 170 ? 0.223 -8.809 1.055 1.00 93.38 170 LYS A CA 1
ATOM 1411 C C . LYS A 1 170 ? 0.214 -9.189 -0.424 1.00 93.38 170 LYS A C 1
ATOM 1413 O O . LYS A 1 170 ? 1.245 -9.047 -1.076 1.00 93.38 170 LYS A O 1
ATOM 1418 N N . LYS A 1 171 ? -0.935 -9.623 -0.954 1.00 93.81 171 LYS A N 1
ATOM 1419 C CA . LYS A 1 171 ? -1.092 -9.907 -2.389 1.00 93.81 171 LYS A CA 1
ATOM 1420 C C . LYS A 1 171 ? -0.890 -8.653 -3.233 1.00 93.81 171 LYS A C 1
ATOM 1422 O O . LYS A 1 171 ? -0.129 -8.707 -4.190 1.00 93.81 171 LYS A O 1
ATOM 1427 N N . ASP A 1 172 ? -1.478 -7.527 -2.836 1.00 91.62 172 ASP A N 1
ATOM 1428 C CA . ASP A 1 172 ? -1.324 -6.252 -3.549 1.00 91.62 172 ASP A CA 1
ATOM 1429 C C . ASP A 1 172 ? 0.137 -5.758 -3.541 1.00 91.62 172 ASP A C 1
ATOM 1431 O O . ASP A 1 172 ? 0.630 -5.202 -4.528 1.00 91.62 172 ASP A O 1
ATOM 1435 N N . VAL A 1 173 ? 0.866 -5.995 -2.444 1.00 93.94 173 VAL A N 1
ATOM 1436 C CA . VAL A 1 173 ? 2.309 -5.714 -2.341 1.00 93.94 173 VAL A CA 1
ATOM 1437 C C . VAL A 1 173 ? 3.120 -6.602 -3.276 1.00 93.94 173 VAL A C 1
ATOM 1439 O O . VAL A 1 173 ? 3.991 -6.101 -3.989 1.00 93.94 173 VAL A O 1
ATOM 1442 N N . GLU A 1 174 ? 2.833 -7.903 -3.299 1.00 95.19 174 GLU A N 1
ATOM 1443 C CA . GLU A 1 174 ? 3.496 -8.850 -4.195 1.00 95.19 174 GLU A CA 1
ATOM 1444 C C . GLU A 1 174 ? 3.219 -8.508 -5.667 1.00 95.19 174 GLU A C 1
ATOM 1446 O O . GLU A 1 174 ? 4.141 -8.497 -6.482 1.00 95.19 174 GLU A O 1
ATOM 1451 N N . GLU A 1 175 ? 1.973 -8.174 -6.007 1.00 94.44 175 GLU A N 1
ATOM 1452 C CA . GLU A 1 175 ? 1.578 -7.741 -7.347 1.00 94.44 175 GLU A CA 1
ATOM 1453 C C . GLU A 1 175 ? 2.307 -6.457 -7.751 1.00 94.44 175 GLU A C 1
ATOM 1455 O O . GLU A 1 175 ? 2.913 -6.416 -8.817 1.00 94.44 175 GLU A O 1
ATOM 1460 N N . THR A 1 176 ? 2.363 -5.452 -6.872 1.00 95.19 176 THR A N 1
ATOM 1461 C CA . THR A 1 176 ? 3.123 -4.213 -7.119 1.00 95.19 176 THR A CA 1
ATOM 1462 C C . THR A 1 176 ? 4.611 -4.504 -7.356 1.00 95.19 176 THR A C 1
ATOM 1464 O O . THR A 1 176 ? 5.225 -3.931 -8.258 1.00 95.19 176 THR A O 1
ATOM 1467 N N . GLY A 1 177 ? 5.197 -5.424 -6.582 1.00 96.50 177 GLY A N 1
ATOM 1468 C CA . GLY A 1 177 ? 6.578 -5.873 -6.770 1.00 96.50 177 GLY A CA 1
ATOM 1469 C C . GLY A 1 177 ? 6.797 -6.560 -8.121 1.00 96.50 177 GLY A C 1
ATOM 1470 O O . GLY A 1 177 ? 7.766 -6.247 -8.814 1.00 96.50 177 GLY A O 1
ATOM 1471 N N . LYS A 1 178 ? 5.874 -7.438 -8.534 1.00 96.50 178 LYS A N 1
ATOM 1472 C CA . LYS A 1 178 ? 5.896 -8.092 -9.853 1.00 96.50 178 LYS A CA 1
ATOM 1473 C C . LYS A 1 178 ? 5.756 -7.085 -10.985 1.00 96.50 178 LYS A C 1
ATOM 1475 O O . LYS A 1 178 ? 6.522 -7.156 -11.937 1.00 96.50 178 LYS A O 1
ATOM 1480 N N . MET A 1 179 ? 4.847 -6.119 -10.865 1.00 96.12 179 MET A N 1
ATOM 1481 C CA . MET A 1 179 ? 4.679 -5.050 -11.851 1.00 96.12 179 MET A CA 1
ATOM 1482 C C . MET A 1 179 ? 5.977 -4.263 -12.049 1.00 96.12 179 MET A C 1
ATOM 1484 O O . MET A 1 179 ? 6.351 -3.986 -13.187 1.00 96.12 179 MET A O 1
ATOM 1488 N N . LEU A 1 180 ? 6.687 -3.938 -10.961 1.00 96.75 180 LEU A N 1
ATOM 1489 C CA . LEU A 1 180 ? 7.983 -3.263 -11.041 1.00 96.75 180 LEU A CA 1
ATOM 1490 C C . LEU A 1 180 ? 9.027 -4.132 -11.753 1.00 96.75 180 LEU A C 1
ATOM 1492 O O . LEU A 1 180 ? 9.714 -3.646 -12.648 1.00 96.75 180 LEU A O 1
ATOM 1496 N N . SER A 1 181 ? 9.137 -5.410 -11.382 1.00 96.06 181 SER A N 1
ATOM 1497 C CA . SER A 1 181 ? 10.060 -6.342 -12.037 1.00 96.06 181 SER A CA 1
ATOM 1498 C C . SER A 1 181 ? 9.749 -6.495 -13.527 1.00 96.06 181 SER A C 1
ATOM 1500 O O . SER A 1 181 ? 10.657 -6.397 -14.345 1.00 96.06 181 SER A O 1
ATOM 1502 N N . ASN A 1 182 ? 8.477 -6.651 -13.892 1.00 95.88 182 ASN A N 1
ATOM 1503 C CA . ASN A 1 182 ? 8.036 -6.767 -15.280 1.00 95.88 182 ASN A CA 1
ATOM 1504 C C . ASN A 1 182 ? 8.345 -5.497 -16.083 1.00 95.88 182 ASN A C 1
ATOM 1506 O O . ASN A 1 182 ? 8.849 -5.595 -17.198 1.00 95.88 182 ASN A O 1
ATOM 1510 N N . ALA A 1 183 ? 8.121 -4.309 -15.507 1.00 95.00 183 ALA A N 1
ATOM 1511 C CA . ALA A 1 183 ? 8.499 -3.043 -16.135 1.00 95.00 183 ALA A CA 1
ATOM 1512 C C . ALA A 1 183 ? 10.010 -2.967 -16.402 1.00 95.00 183 ALA A C 1
ATOM 1514 O O . ALA A 1 183 ? 10.427 -2.586 -17.490 1.00 95.00 183 ALA A O 1
ATOM 1515 N N . LEU A 1 184 ? 10.835 -3.350 -15.425 1.00 93.62 184 LEU A N 1
ATOM 1516 C CA . LEU A 1 184 ? 12.292 -3.323 -15.563 1.00 93.62 184 LEU A CA 1
ATOM 1517 C C . LEU A 1 184 ? 12.798 -4.333 -16.595 1.00 93.62 184 LEU A C 1
ATOM 1519 O O . LEU A 1 184 ? 13.649 -3.983 -17.410 1.00 93.62 184 LEU A O 1
ATOM 1523 N N . HIS A 1 185 ? 12.256 -5.553 -16.593 1.00 93.19 185 HIS A N 1
ATOM 1524 C CA . HIS A 1 185 ? 12.572 -6.562 -17.602 1.00 93.19 185 HIS A CA 1
ATOM 1525 C C . HIS A 1 185 ? 12.189 -6.085 -19.000 1.00 93.19 185 HIS A C 1
ATOM 1527 O O . HIS A 1 185 ? 13.027 -6.121 -19.894 1.00 93.19 185 HIS A O 1
ATOM 1533 N N . PHE A 1 186 ? 10.982 -5.539 -19.167 1.00 93.19 186 PHE A N 1
ATOM 1534 C CA . PHE A 1 186 ? 10.548 -4.937 -20.425 1.00 93.19 186 PHE A CA 1
ATOM 1535 C C . PHE A 1 186 ? 11.530 -3.872 -20.925 1.00 93.19 186 PHE A C 1
ATOM 1537 O O . PHE A 1 186 ? 11.966 -3.920 -22.074 1.00 93.19 186 PHE A O 1
ATOM 1544 N N . LEU A 1 187 ? 11.909 -2.923 -20.065 1.00 92.44 187 LEU A N 1
ATOM 1545 C CA . LEU A 1 187 ? 12.837 -1.860 -20.449 1.00 92.44 187 LEU A CA 1
ATOM 1546 C C . LEU A 1 187 ? 14.211 -2.418 -20.832 1.00 92.44 187 LEU A C 1
ATOM 1548 O O . LEU A 1 187 ? 14.783 -1.980 -21.829 1.00 92.44 187 LEU A O 1
ATOM 1552 N N . GLY A 1 188 ? 14.708 -3.408 -20.088 1.00 89.56 188 GLY A N 1
ATOM 1553 C CA . GLY A 1 188 ? 15.969 -4.081 -20.383 1.00 89.56 188 GLY A CA 1
ATOM 1554 C C . GLY A 1 188 ? 15.943 -4.909 -21.672 1.00 89.56 188 GLY A C 1
ATOM 1555 O O . GLY A 1 188 ? 16.940 -4.946 -22.383 1.00 89.56 188 GLY A O 1
ATOM 1556 N N . GLU A 1 189 ? 14.825 -5.549 -22.011 1.00 89.38 189 GLU A N 1
ATOM 1557 C CA . GLU A 1 189 ? 14.690 -6.343 -23.240 1.00 89.38 189 GLU A CA 1
ATOM 1558 C C . GLU A 1 189 ? 14.508 -5.468 -24.483 1.00 89.38 189 GLU A C 1
ATOM 1560 O O . GLU A 1 189 ? 15.075 -5.756 -25.537 1.00 89.38 189 GLU A O 1
ATOM 1565 N N . VAL A 1 190 ? 13.728 -4.391 -24.369 1.00 89.75 190 VAL A N 1
ATOM 1566 C CA . VAL A 1 190 ? 13.347 -3.550 -25.511 1.00 89.75 190 VAL A CA 1
ATOM 1567 C C . VAL A 1 190 ? 14.358 -2.447 -25.787 1.00 89.75 190 VAL A C 1
ATOM 1569 O O . VAL A 1 190 ? 14.703 -2.203 -26.944 1.00 89.75 190 VAL A O 1
ATOM 1572 N N . PHE A 1 191 ? 14.836 -1.770 -24.745 1.00 86.81 191 PHE A N 1
ATOM 1573 C CA . PHE A 1 191 ? 15.764 -0.644 -24.876 1.00 86.81 191 PHE A CA 1
ATOM 1574 C C . PHE A 1 191 ? 17.195 -1.006 -24.467 1.00 86.81 191 PHE A C 1
ATOM 1576 O O . PHE A 1 191 ? 18.111 -0.208 -24.672 1.00 86.81 191 PHE A O 1
ATOM 1583 N N . GLY A 1 192 ? 17.413 -2.206 -23.921 1.00 83.31 192 GLY A N 1
ATOM 1584 C CA . GLY A 1 192 ? 18.708 -2.592 -23.380 1.00 83.31 192 GLY A CA 1
ATOM 1585 C C . GLY A 1 192 ? 19.069 -1.782 -22.139 1.00 83.31 192 GLY A C 1
ATOM 1586 O O . GLY A 1 192 ? 18.230 -1.240 -21.421 1.00 83.31 192 GLY A O 1
ATOM 1587 N N . GLU A 1 193 ? 20.369 -1.636 -21.926 1.00 71.50 193 GLU A N 1
ATOM 1588 C CA . GLU A 1 193 ? 20.946 -0.792 -20.876 1.00 71.50 193 GLU A CA 1
ATOM 1589 C C . GLU A 1 193 ? 21.066 0.673 -21.345 1.00 71.50 193 GLU A C 1
ATOM 1591 O O . GLU A 1 193 ? 22.080 1.341 -21.136 1.00 71.50 193 GLU A O 1
ATOM 1596 N N . GLY A 1 194 ? 20.049 1.143 -22.070 1.00 76.38 194 GLY A N 1
ATOM 1597 C CA . GLY A 1 194 ? 19.992 2.470 -22.669 1.00 76.38 194 GLY A CA 1
ATOM 1598 C C . GLY A 1 194 ? 19.636 3.583 -21.681 1.00 76.38 194 GLY A C 1
ATOM 1599 O O . GLY A 1 194 ? 19.388 3.375 -20.491 1.00 76.38 194 GLY A O 1
ATOM 1600 N N . GLN A 1 195 ? 19.572 4.805 -22.207 1.00 83.31 195 GLN A N 1
ATOM 1601 C CA . GLN A 1 195 ? 19.175 6.003 -21.460 1.00 83.31 195 GLN A CA 1
ATOM 1602 C C . GLN A 1 195 ? 17.741 5.916 -20.905 1.00 83.31 195 GLN A C 1
ATOM 1604 O O . GLN A 1 195 ? 17.438 6.527 -19.886 1.00 83.31 195 GLN A O 1
ATOM 1609 N N . GLU A 1 196 ? 16.863 5.134 -21.533 1.00 89.62 196 GLU A N 1
ATOM 1610 C CA . GLU A 1 196 ? 15.473 4.938 -21.127 1.00 89.62 196 GLU A CA 1
ATOM 1611 C C . GLU A 1 196 ? 15.371 4.237 -19.764 1.00 89.62 196 GLU A C 1
ATOM 1613 O O . GLU A 1 196 ? 14.612 4.672 -18.897 1.00 89.62 196 GLU A O 1
ATOM 1618 N N . LEU A 1 197 ? 16.185 3.201 -19.536 1.00 89.50 197 LEU A N 1
ATOM 1619 C CA . LEU A 1 197 ? 16.250 2.507 -18.249 1.00 89.50 197 LEU A CA 1
ATOM 1620 C C . LEU A 1 197 ? 16.793 3.431 -17.146 1.00 89.50 197 LEU A C 1
ATOM 1622 O O . LEU A 1 197 ? 16.248 3.475 -16.044 1.00 89.50 197 LEU A O 1
ATOM 1626 N N . LEU A 1 198 ? 17.833 4.212 -17.457 1.00 86.06 198 LEU A N 1
ATOM 1627 C CA . LEU A 1 198 ? 18.401 5.217 -16.552 1.00 86.06 198 LEU A CA 1
ATOM 1628 C C . LEU A 1 198 ? 17.365 6.265 -16.129 1.00 86.06 198 LEU A C 1
ATOM 1630 O O . LEU A 1 198 ? 17.221 6.562 -14.942 1.00 86.06 198 LEU A O 1
ATOM 1634 N N . LEU A 1 199 ? 16.626 6.809 -17.097 1.00 88.50 199 LEU A N 1
ATOM 1635 C CA . LEU A 1 199 ? 15.574 7.788 -16.843 1.00 88.50 199 LEU A CA 1
ATOM 1636 C C . LEU A 1 199 ? 14.462 7.191 -15.984 1.00 88.50 199 LEU A C 1
ATOM 1638 O O . LEU A 1 199 ? 14.052 7.814 -15.008 1.00 88.50 199 LEU A O 1
ATOM 1642 N N . PHE A 1 200 ? 14.036 5.962 -16.279 1.00 92.06 200 PHE A N 1
ATOM 1643 C CA . PHE A 1 200 ? 13.028 5.264 -15.488 1.00 92.06 200 PHE A CA 1
ATOM 1644 C C . PHE A 1 200 ? 13.435 5.105 -14.016 1.00 92.06 200 PHE A C 1
ATOM 1646 O O . PHE A 1 200 ? 12.666 5.443 -13.114 1.00 92.06 200 PHE A O 1
ATOM 1653 N N . LEU A 1 201 ? 14.660 4.644 -13.751 1.00 90.12 201 LEU A N 1
ATOM 1654 C CA . LEU A 1 201 ? 15.156 4.505 -12.380 1.00 90.12 201 LEU A CA 1
ATOM 1655 C C . LEU A 1 201 ? 15.337 5.858 -11.686 1.00 90.12 201 LEU A C 1
ATOM 1657 O O . LEU A 1 201 ? 15.027 5.982 -10.500 1.00 90.12 201 LEU A O 1
ATOM 1661 N N . SER A 1 202 ? 15.792 6.881 -12.415 1.00 87.19 202 SER A N 1
ATOM 1662 C CA . SER A 1 202 ? 15.875 8.248 -11.896 1.00 87.19 202 SER A CA 1
ATOM 1663 C C . SER A 1 202 ? 14.502 8.753 -11.451 1.00 87.19 202 SER A C 1
ATOM 1665 O O . SER A 1 202 ? 14.373 9.246 -10.331 1.00 87.19 202 SER A O 1
ATOM 1667 N N . GLU A 1 203 ? 13.457 8.562 -12.259 1.00 89.12 203 GLU A N 1
ATOM 1668 C CA . GLU A 1 203 ? 12.085 8.931 -11.896 1.00 89.12 203 GLU A CA 1
ATOM 1669 C C . GLU A 1 203 ? 11.576 8.156 -10.671 1.00 89.12 203 GLU A C 1
ATOM 1671 O O . GLU A 1 203 ? 11.011 8.755 -9.750 1.00 89.12 203 GLU A O 1
ATOM 1676 N N . LEU A 1 204 ? 11.854 6.850 -10.579 1.00 90.56 204 LEU A N 1
ATOM 1677 C CA . LEU A 1 204 ? 11.525 6.068 -9.382 1.00 90.56 204 LEU A CA 1
ATOM 1678 C C . LEU A 1 204 ? 12.240 6.600 -8.132 1.00 90.56 204 LEU A C 1
ATOM 1680 O O . LEU A 1 204 ? 11.615 6.726 -7.078 1.00 90.56 204 LEU A O 1
ATOM 1684 N N . SER A 1 205 ? 13.516 6.979 -8.241 1.00 86.25 205 SER A N 1
ATOM 1685 C CA . SER A 1 205 ? 14.293 7.518 -7.116 1.00 86.25 205 SER A CA 1
ATOM 1686 C C . SER A 1 205 ? 13.780 8.870 -6.602 1.00 86.25 205 SER A C 1
ATOM 1688 O O . SER A 1 205 ? 13.973 9.200 -5.432 1.00 86.25 205 SER A O 1
ATOM 1690 N N . LYS A 1 206 ? 13.068 9.643 -7.433 1.00 88.38 206 LYS A N 1
ATOM 1691 C CA . LYS A 1 206 ? 12.421 10.902 -7.019 1.00 88.38 206 LYS A CA 1
ATOM 1692 C C . LYS A 1 206 ? 11.150 10.650 -6.204 1.00 88.38 206 LYS A C 1
ATOM 1694 O O . LYS A 1 206 ? 10.689 11.528 -5.468 1.00 88.38 206 LYS A O 1
ATOM 1699 N N . SER A 1 207 ? 10.563 9.457 -6.308 1.00 90.56 207 SER A N 1
ATOM 1700 C CA . SER A 1 207 ? 9.335 9.111 -5.605 1.00 90.56 207 SER A CA 1
ATOM 1701 C C . SER A 1 207 ? 9.600 8.649 -4.174 1.00 90.56 207 SER A C 1
ATOM 1703 O O . SER A 1 207 ? 10.081 7.548 -3.913 1.00 90.56 207 SER A O 1
ATOM 1705 N N . LYS A 1 208 ? 9.129 9.446 -3.207 1.00 91.00 208 LYS A N 1
ATOM 1706 C CA . LYS A 1 208 ? 9.127 9.070 -1.782 1.00 91.00 208 LYS A CA 1
ATOM 1707 C C . LYS A 1 208 ? 8.406 7.744 -1.493 1.00 91.00 208 LYS A C 1
ATOM 1709 O O . LYS A 1 208 ? 8.742 7.073 -0.523 1.00 91.00 208 LYS A O 1
ATOM 1714 N N . TYR A 1 209 ? 7.388 7.394 -2.284 1.00 92.19 209 TYR A N 1
ATOM 1715 C CA . TYR A 1 209 ? 6.611 6.169 -2.081 1.00 92.19 209 TYR A CA 1
ATOM 1716 C C . TYR A 1 209 ? 7.339 4.957 -2.657 1.00 92.19 209 TYR A C 1
ATOM 1718 O O . TYR A 1 209 ? 7.388 3.926 -1.991 1.00 92.19 209 TYR A O 1
ATOM 1726 N N . ALA A 1 210 ? 7.960 5.104 -3.832 1.00 92.81 210 ALA A N 1
ATOM 1727 C CA . ALA A 1 210 ? 8.792 4.059 -4.419 1.00 92.81 210 ALA A CA 1
ATOM 1728 C C . ALA A 1 210 ? 10.000 3.756 -3.525 1.00 92.81 210 ALA A C 1
ATOM 1730 O O . ALA A 1 210 ? 10.247 2.598 -3.211 1.00 92.81 210 ALA A O 1
ATOM 1731 N N . LEU A 1 211 ? 10.693 4.789 -3.026 1.00 92.00 211 LEU A N 1
ATOM 1732 C CA . LEU A 1 211 ? 11.812 4.610 -2.098 1.00 92.00 211 LEU A CA 1
ATOM 1733 C C . LEU A 1 211 ? 11.395 3.874 -0.820 1.00 92.00 211 LEU A C 1
ATOM 1735 O O . LEU A 1 211 ? 12.080 2.941 -0.413 1.00 92.00 211 LEU A O 1
ATOM 1739 N N . ALA A 1 212 ? 10.263 4.252 -0.214 1.00 92.12 212 ALA A N 1
ATOM 1740 C CA . ALA A 1 212 ? 9.752 3.570 0.975 1.00 92.12 212 ALA A CA 1
ATOM 1741 C C . ALA A 1 212 ? 9.418 2.095 0.692 1.00 92.12 212 ALA A C 1
ATOM 1743 O O . ALA A 1 212 ? 9.767 1.223 1.485 1.00 92.12 212 ALA A O 1
ATOM 1744 N N . PHE A 1 213 ? 8.780 1.811 -0.449 1.00 94.12 213 PHE A N 1
ATOM 1745 C CA . PHE A 1 213 ? 8.485 0.445 -0.880 1.00 94.12 213 PHE A CA 1
ATOM 1746 C C . PHE A 1 213 ? 9.771 -0.368 -1.070 1.00 94.12 213 PHE A C 1
ATOM 1748 O O . PHE A 1 213 ? 9.917 -1.441 -0.496 1.00 94.12 213 PHE A O 1
ATOM 1755 N N . LEU A 1 214 ? 10.743 0.166 -1.809 1.00 92.69 214 LEU A N 1
ATOM 1756 C CA . LEU A 1 214 ? 12.012 -0.503 -2.086 1.00 92.69 214 LEU A CA 1
ATOM 1757 C C . LEU A 1 214 ? 12.850 -0.733 -0.824 1.00 92.69 214 LEU A C 1
ATOM 1759 O O . LEU A 1 214 ? 13.507 -1.762 -0.723 1.00 92.69 214 LEU A O 1
ATOM 1763 N N . SER A 1 215 ? 12.821 0.184 0.147 1.00 90.62 215 SER A N 1
ATOM 1764 C CA . SER A 1 215 ? 13.566 0.016 1.399 1.00 90.62 215 SER A CA 1
ATOM 1765 C C . SER A 1 215 ? 12.945 -1.002 2.355 1.00 90.62 215 SER A C 1
ATOM 1767 O O . SER A 1 215 ? 13.669 -1.645 3.107 1.00 90.62 215 SER A O 1
ATOM 1769 N N . GLU A 1 216 ? 11.613 -1.114 2.369 1.00 90.44 216 GLU A N 1
ATOM 1770 C CA . GLU A 1 216 ? 10.881 -1.931 3.350 1.00 90.44 216 GLU A CA 1
ATOM 1771 C C . GLU A 1 216 ? 10.509 -3.318 2.801 1.00 90.44 216 GLU A C 1
ATOM 1773 O O . GLU A 1 216 ? 10.560 -4.299 3.538 1.00 90.44 216 GLU A O 1
ATOM 1778 N N . VAL A 1 217 ? 10.139 -3.400 1.519 1.00 91.94 217 VAL A N 1
ATOM 1779 C CA . VAL A 1 217 ? 9.739 -4.641 0.830 1.00 91.94 217 VAL A CA 1
ATOM 1780 C C . VAL A 1 217 ? 10.907 -5.228 0.039 1.00 91.94 217 VAL A C 1
ATOM 1782 O O . VAL A 1 217 ? 11.119 -6.438 0.054 1.00 91.94 217 VAL A O 1
ATOM 1785 N N . GLY A 1 218 ? 11.680 -4.371 -0.631 1.00 90.88 218 GLY A N 1
ATOM 1786 C CA . GLY A 1 218 ? 12.738 -4.788 -1.548 1.00 90.88 218 GLY A CA 1
ATOM 1787 C C . GLY A 1 218 ? 12.230 -5.164 -2.943 1.00 90.88 218 GLY A C 1
ATOM 1788 O O . GLY A 1 218 ? 11.047 -5.415 -3.169 1.00 90.88 218 GLY A O 1
ATOM 1789 N N . ASN A 1 219 ? 13.152 -5.180 -3.907 1.00 93.94 219 ASN A N 1
ATOM 1790 C CA . ASN A 1 219 ? 12.937 -5.744 -5.238 1.00 93.94 219 ASN A CA 1
ATOM 1791 C C . ASN A 1 219 ? 14.294 -6.132 -5.852 1.00 93.94 219 ASN A C 1
ATOM 1793 O O . ASN A 1 219 ? 15.184 -5.287 -6.007 1.00 93.94 219 ASN A O 1
ATOM 1797 N N . GLU A 1 220 ? 14.471 -7.416 -6.164 1.00 91.25 220 GLU A N 1
ATOM 1798 C CA . GLU A 1 220 ? 15.750 -7.951 -6.647 1.00 91.25 220 GLU A CA 1
ATOM 1799 C C . GLU A 1 220 ? 16.105 -7.408 -8.034 1.00 91.25 220 GLU A C 1
ATOM 1801 O O . GLU A 1 220 ? 17.225 -6.942 -8.233 1.00 91.25 220 GLU A O 1
ATOM 1806 N N . THR A 1 221 ? 15.139 -7.379 -8.958 1.00 90.06 221 THR A N 1
ATOM 1807 C CA . THR A 1 221 ? 15.312 -6.846 -10.318 1.00 90.06 221 THR A CA 1
ATOM 1808 C C . THR A 1 221 ? 15.779 -5.388 -10.288 1.00 90.06 221 THR A C 1
ATOM 1810 O O . THR A 1 221 ? 16.760 -5.027 -10.934 1.00 90.06 221 THR A O 1
ATOM 1813 N N . TYR A 1 222 ? 15.132 -4.550 -9.475 1.00 90.44 222 TYR A N 1
ATOM 1814 C CA . TYR A 1 222 ? 15.524 -3.156 -9.267 1.00 90.44 222 TYR A CA 1
ATOM 1815 C C . TYR A 1 222 ? 16.948 -3.056 -8.725 1.00 90.44 222 TYR A C 1
ATOM 1817 O O . TYR A 1 222 ? 17.740 -2.252 -9.208 1.00 90.44 222 TYR A O 1
ATOM 1825 N N . SER A 1 223 ? 17.289 -3.886 -7.738 1.00 86.88 223 SER A N 1
ATOM 1826 C CA . SER A 1 223 ? 18.612 -3.868 -7.110 1.00 86.88 223 SER A CA 1
ATOM 1827 C C . SER A 1 223 ? 19.715 -4.232 -8.107 1.00 86.88 223 SER A C 1
ATOM 1829 O O . SER A 1 223 ? 20.755 -3.576 -8.118 1.00 86.88 223 SER A O 1
ATOM 1831 N N . GLN A 1 224 ? 19.469 -5.216 -8.977 1.00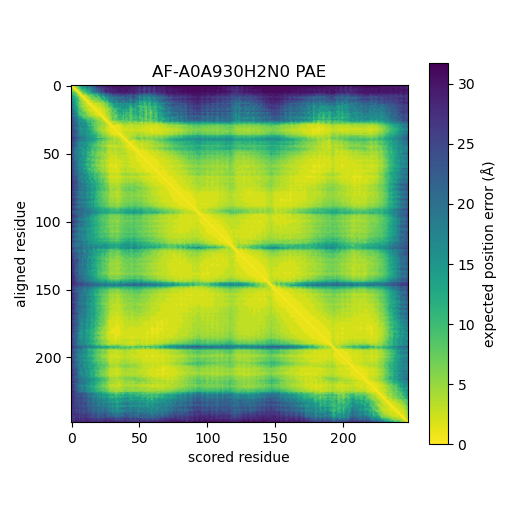 86.19 224 GLN A N 1
ATOM 1832 C CA . GLN A 1 224 ? 20.386 -5.620 -10.046 1.00 86.19 224 GLN A CA 1
ATOM 1833 C C . GLN A 1 224 ? 20.621 -4.483 -11.047 1.00 86.19 224 GLN A C 1
ATOM 1835 O O . GLN A 1 224 ? 21.768 -4.089 -11.264 1.00 86.19 224 GLN A O 1
ATOM 1840 N N . TYR A 1 225 ? 19.551 -3.904 -11.604 1.00 84.75 225 TYR A N 1
ATOM 1841 C CA . TYR A 1 225 ? 19.678 -2.807 -12.569 1.00 84.75 225 TYR A CA 1
ATOM 1842 C C . TYR A 1 225 ? 20.289 -1.547 -11.943 1.00 84.75 225 TYR A C 1
ATOM 1844 O O . TYR A 1 225 ? 21.148 -0.911 -12.549 1.00 84.75 225 TYR A O 1
ATOM 1852 N N . ASN A 1 226 ? 19.926 -1.211 -10.703 1.00 81.62 226 ASN A N 1
ATOM 1853 C CA . ASN A 1 226 ? 20.470 -0.046 -10.011 1.00 81.62 226 ASN A CA 1
ATOM 1854 C C . ASN A 1 226 ? 21.970 -0.203 -9.682 1.00 81.62 226 ASN A C 1
ATOM 1856 O O . ASN A 1 226 ? 22.739 0.739 -9.859 1.00 81.62 226 ASN A O 1
ATOM 1860 N N . GLN A 1 227 ? 22.418 -1.389 -9.244 1.00 77.88 227 GLN A N 1
ATOM 1861 C CA . GLN A 1 227 ? 23.849 -1.660 -9.029 1.00 77.88 227 GLN A CA 1
ATOM 1862 C C . GLN A 1 227 ? 24.646 -1.604 -10.330 1.00 77.88 227 GLN A C 1
ATOM 1864 O O . GLN A 1 227 ? 25.740 -1.042 -10.361 1.00 77.88 227 GLN A O 1
ATOM 1869 N N . TYR A 1 228 ? 24.097 -2.168 -11.403 1.00 71.31 228 TYR A N 1
ATOM 1870 C CA . TYR A 1 228 ? 24.744 -2.167 -12.705 1.00 71.31 228 TYR A CA 1
ATOM 1871 C C . TYR A 1 228 ? 25.028 -0.744 -13.212 1.00 71.31 228 TYR A C 1
ATOM 1873 O O . TYR A 1 228 ? 26.118 -0.458 -13.708 1.00 71.31 228 TYR A O 1
ATOM 1881 N N . LEU A 1 229 ? 24.088 0.176 -13.005 1.00 69.25 229 LEU A N 1
ATOM 1882 C CA . LEU A 1 229 ? 24.239 1.569 -13.423 1.00 69.25 229 LEU A CA 1
ATOM 1883 C C . LEU A 1 229 ? 25.252 2.339 -12.578 1.00 69.25 229 LEU A C 1
ATOM 1885 O O . LEU A 1 229 ? 26.082 3.049 -13.140 1.00 69.25 229 LEU A O 1
ATOM 1889 N N . LEU A 1 230 ? 25.274 2.123 -11.258 1.00 72.06 230 LEU A N 1
ATOM 1890 C CA . LEU A 1 230 ? 26.322 2.685 -10.394 1.00 72.06 230 LEU A CA 1
ATOM 1891 C C . LEU A 1 230 ? 27.725 2.263 -10.859 1.00 72.06 230 LEU A C 1
ATOM 1893 O O . LEU A 1 230 ? 28.658 3.065 -10.833 1.00 72.06 230 LEU A O 1
ATOM 1897 N N . LEU A 1 231 ? 27.876 1.017 -11.315 1.00 68.50 231 LEU A N 1
ATOM 1898 C CA . LEU A 1 231 ? 29.138 0.512 -11.855 1.00 68.50 231 LEU A CA 1
ATOM 1899 C C . LEU A 1 231 ? 29.474 1.119 -13.226 1.00 68.50 231 LEU A C 1
ATOM 1901 O O . LEU A 1 231 ? 30.645 1.398 -13.495 1.00 68.50 231 LEU A O 1
ATOM 1905 N N . GLN A 1 232 ? 28.483 1.343 -14.095 1.00 66.12 232 GLN A N 1
ATOM 1906 C CA . GLN A 1 232 ? 28.706 2.017 -15.377 1.00 66.12 232 GLN A CA 1
ATOM 1907 C C . GLN A 1 232 ? 29.135 3.477 -15.200 1.00 66.12 232 GLN A C 1
ATOM 1909 O O . GLN A 1 232 ? 30.069 3.907 -15.880 1.00 66.12 232 GLN A O 1
ATOM 1914 N N . ASP A 1 233 ? 28.510 4.217 -14.283 1.00 66.69 233 ASP A N 1
ATOM 1915 C CA . ASP A 1 233 ? 28.864 5.612 -14.004 1.00 66.69 233 ASP A CA 1
ATOM 1916 C C . ASP A 1 233 ? 30.289 5.726 -13.449 1.00 66.69 233 ASP A C 1
ATOM 1918 O O . ASP A 1 233 ? 31.082 6.524 -13.948 1.00 66.69 233 ASP A O 1
ATOM 1922 N N . GLN A 1 234 ? 30.666 4.852 -12.506 1.00 65.25 234 GLN A N 1
ATOM 1923 C CA . GLN A 1 234 ? 32.045 4.768 -12.004 1.00 65.25 234 GLN A CA 1
ATOM 1924 C C . GLN A 1 234 ? 33.050 4.424 -13.111 1.00 65.25 234 GLN A C 1
ATOM 1926 O O . GLN A 1 234 ? 34.157 4.957 -13.155 1.00 65.25 234 GLN A O 1
ATOM 1931 N N . LYS A 1 235 ? 32.685 3.527 -14.034 1.00 65.00 235 LYS A N 1
ATOM 1932 C CA . LYS A 1 235 ? 33.557 3.151 -15.152 1.00 65.00 235 LYS A CA 1
ATOM 1933 C C . LYS A 1 235 ? 33.735 4.300 -16.146 1.00 65.00 235 LYS A C 1
ATOM 1935 O O . LYS A 1 235 ? 34.845 4.486 -16.642 1.00 65.00 235 LYS A O 1
ATOM 1940 N N . LYS A 1 236 ? 32.675 5.061 -16.437 1.00 71.12 236 LYS A N 1
ATOM 1941 C CA . LYS A 1 236 ? 32.741 6.241 -17.313 1.00 71.12 236 LYS A CA 1
ATOM 1942 C C . LYS A 1 236 ? 33.604 7.341 -16.700 1.00 71.12 236 LYS A C 1
ATOM 1944 O O . LYS A 1 236 ? 34.496 7.823 -17.390 1.00 71.12 236 LYS A O 1
ATOM 1949 N N . SER A 1 237 ? 33.425 7.659 -15.416 1.00 71.25 237 SER A N 1
ATOM 1950 C CA . SER A 1 237 ? 34.237 8.686 -14.747 1.00 71.25 237 SER A CA 1
ATOM 1951 C C . SER A 1 237 ? 35.726 8.324 -14.743 1.00 71.25 237 SER A C 1
ATOM 1953 O O . SER A 1 237 ? 36.566 9.151 -15.084 1.00 71.25 237 SER A O 1
ATOM 1955 N N . LEU A 1 238 ? 36.062 7.056 -14.473 1.00 68.88 238 LEU A N 1
ATOM 1956 C CA . LEU A 1 238 ? 37.444 6.567 -14.545 1.00 68.88 238 LEU A CA 1
ATOM 1957 C C . LEU A 1 238 ? 38.028 6.647 -15.965 1.00 68.88 238 LEU A C 1
ATOM 1959 O O . LEU A 1 238 ? 39.209 6.938 -16.135 1.00 68.88 238 LEU A O 1
ATOM 1963 N N . GLN A 1 239 ? 37.226 6.386 -17.002 1.00 70.31 239 GLN A N 1
ATOM 1964 C CA . GLN A 1 239 ? 37.670 6.506 -18.396 1.00 70.31 239 GLN A CA 1
ATOM 1965 C C . GLN A 1 239 ? 37.888 7.962 -18.821 1.00 70.31 239 GLN A C 1
ATOM 1967 O O . GLN A 1 239 ? 38.811 8.232 -19.591 1.00 70.31 239 GLN A O 1
ATOM 1972 N N . GLU A 1 240 ? 37.061 8.886 -18.338 1.00 79.19 240 GLU A N 1
ATOM 1973 C CA . GLU A 1 240 ? 37.223 10.324 -18.562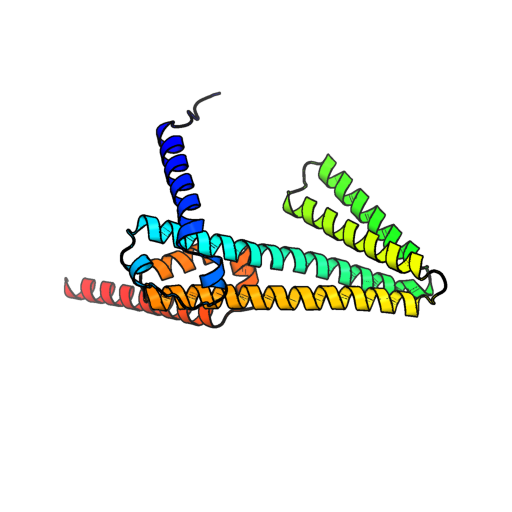 1.00 79.19 240 GLU A CA 1
ATOM 1974 C C . GLU A 1 240 ? 38.476 10.859 -17.861 1.00 79.19 240 GLU A C 1
ATOM 1976 O O . GLU A 1 240 ? 39.266 11.558 -18.494 1.00 79.19 240 GLU A O 1
ATOM 1981 N N . GLU A 1 241 ? 38.728 10.451 -16.614 1.00 76.19 241 GLU A N 1
ATOM 1982 C CA . GLU A 1 241 ? 39.966 10.772 -15.891 1.00 76.19 241 GLU A CA 1
ATOM 1983 C C . GLU A 1 241 ? 41.211 10.243 -16.619 1.00 76.19 241 GLU A C 1
ATOM 1985 O O . GLU A 1 241 ? 42.191 10.971 -16.785 1.00 76.19 241 GLU A O 1
ATOM 1990 N N . LEU A 1 242 ? 41.168 8.999 -17.115 1.00 72.31 242 LEU A N 1
ATOM 1991 C CA . LEU A 1 242 ? 42.285 8.402 -17.852 1.00 72.31 242 LEU A CA 1
ATOM 1992 C C . LEU A 1 242 ? 42.549 9.126 -19.182 1.00 72.31 242 LEU A C 1
ATOM 1994 O O . LEU A 1 242 ? 43.701 9.319 -19.561 1.00 72.31 242 LEU A O 1
ATOM 1998 N N . ARG A 1 243 ? 41.495 9.543 -19.899 1.00 73.69 243 ARG A N 1
ATOM 1999 C CA . ARG A 1 243 ? 41.627 10.335 -21.134 1.00 73.69 243 ARG A CA 1
ATOM 2000 C C . ARG A 1 243 ? 42.197 11.721 -20.854 1.00 73.69 243 ARG A C 1
ATOM 2002 O O . ARG A 1 243 ? 43.127 12.122 -21.543 1.00 73.69 243 ARG A O 1
ATOM 2009 N N . ALA A 1 244 ? 41.717 12.398 -19.814 1.00 77.19 244 ALA A N 1
ATOM 2010 C CA . ALA A 1 244 ? 42.233 13.702 -19.405 1.00 77.19 244 ALA A CA 1
ATOM 2011 C C . ALA A 1 244 ? 43.720 13.649 -19.004 1.00 77.19 244 ALA A C 1
ATOM 2013 O O . ALA A 1 244 ? 44.450 14.609 -19.228 1.00 77.19 244 ALA A O 1
ATOM 2014 N N . GLN A 1 245 ? 44.190 12.523 -18.454 1.00 73.69 245 GLN A N 1
ATOM 2015 C CA . GLN A 1 245 ? 45.609 12.303 -18.151 1.00 73.69 245 GLN A CA 1
ATOM 2016 C C . GLN A 1 245 ? 46.472 11.964 -19.377 1.00 73.69 245 GLN A C 1
ATOM 2018 O O . GLN A 1 245 ? 47.681 12.149 -19.311 1.00 73.69 245 GLN A O 1
ATOM 2023 N N . MET A 1 246 ? 45.889 11.464 -20.473 1.00 63.59 246 MET A N 1
ATOM 2024 C CA . MET A 1 246 ? 46.619 11.160 -21.716 1.00 63.59 246 MET A CA 1
ATOM 2025 C C . MET A 1 246 ? 46.668 12.332 -22.711 1.00 63.59 246 MET A C 1
ATOM 2027 O O . MET A 1 246 ? 47.407 12.258 -23.690 1.00 63.59 246 MET A O 1
ATOM 2031 N N . GLU A 1 247 ? 45.888 13.393 -22.486 1.00 59.94 247 GLU A N 1
ATOM 2032 C CA . GLU A 1 247 ? 45.906 14.636 -23.280 1.00 59.94 247 GLU A CA 1
ATOM 2033 C C . GLU A 1 247 ? 46.827 15.732 -22.684 1.00 59.94 247 GLU A C 1
ATOM 2035 O O . GLU A 1 247 ? 46.874 16.847 -23.208 1.00 59.94 247 GLU A O 1
ATOM 2040 N N . LEU A 1 248 ? 47.580 15.404 -21.623 1.00 47.81 248 LEU A N 1
ATOM 2041 C CA . LEU A 1 248 ? 48.637 16.209 -20.984 1.00 47.81 248 LEU A CA 1
ATOM 2042 C C . LEU A 1 248 ? 50.027 15.635 -21.288 1.00 47.81 248 LEU A C 1
ATOM 2044 O O . LEU A 1 248 ? 50.958 16.452 -21.477 1.00 47.81 248 LEU A O 1
#

Mean predicted aligned error: 9.17 Å

Sequence (248 aa):
MAEYLADEEVAKDFALYYDLYCKYREIYHVPDILAGKEIKDVSLFVQAPFDEKISLLSLLVEALQNGFYRYKQEQKEQEHIFGLLKKAKEKMQELPLEQVLGQEERTLEQQRKRAKEAKMLSKDQEKRYAHLLTTLSEYLKLLQEQGQASEEEKFGLLKTAFQEKEEARKKDVEETGKMLSNALHFLGEVFGEGQELLLFLSELSKSKYALAFLSEVGNETYSQYNQYLLLQDQKKSLQEELRAQMEL

pLDDT: mean 85.11, std 12.84, range [38.72, 96.75]